Protein AF-A0A238WYF8-F1 (afdb_monomer)

Sequence (281 aa):
MTATVGAAGRTPPWRPYALVTLCGLLVVSGTVGLLATMETVAITGWVGGGVAGSFAALTVVIGWVMASTTPRAGERRITAATWITLCRGWALVVFTGVVALAPTATRIGWIALGLFLAAITLDAVDGAVARRTETETALGARLDTEVDALIVLVGTVATVALGLVPAVFLLVGLARYGFVGGVALRRRRGLPVYDLEASRYRKVTGALIMGTIALGLLPTVDPAVSRAVGWLVTGPILAHFVWDYFGVSGRRGRRGRTVRDGGWTVHDGERSGAGEPKGDR

Mean predicted aligned error: 10.52 Å

Nearest PDB structures (foldseek):
  7drk-assembly1_B  TM=7.670E-01  e=8.065E-04  Staphylococcus aureus subsp. aureus N315
  5mk2-assembly1_A  TM=3.341E-01  e=2.446E+00  Homo sapiens
  4p3f-assembly1_A  TM=3.153E-01  e=2.807E+00  Homo sapiens
  3jaj-assembly1_6  TM=3.995E-01  e=6.116E+00  Oryctolagus cuniculus

Radius of gyration: 23.45 Å; Cα contacts (8 Å, |Δi|>4): 266; chains: 1; bounding box: 80×44×77 Å

Solvent-accessible surface area (backbone atoms only — not comparable to full-atom values): 15770 Å² total; per-residue (Å²): 138,82,80,76,79,71,83,72,78,76,73,62,85,58,55,67,56,52,49,53,51,51,52,43,50,51,53,38,52,52,50,53,52,53,51,45,71,76,40,98,58,78,84,42,72,64,26,52,48,35,26,51,50,43,44,50,51,50,52,52,49,53,52,48,45,61,70,74,44,65,89,50,97,64,31,67,55,84,38,75,33,38,52,46,47,50,51,32,48,40,39,48,22,47,29,38,32,40,51,64,46,24,91,79,37,70,68,39,20,52,51,26,34,51,38,52,53,48,38,63,51,51,49,64,47,25,58,50,48,19,65,74,68,74,54,76,24,63,38,38,57,52,44,42,58,51,44,54,47,47,49,45,28,53,42,30,49,52,32,32,74,72,59,18,27,44,71,73,40,40,55,62,34,42,43,60,57,51,50,55,51,52,52,52,53,35,53,76,69,72,44,75,50,32,73,78,75,93,56,71,62,60,57,53,48,51,50,52,52,55,50,48,42,49,49,34,38,35,74,86,54,59,47,67,58,28,24,52,50,34,57,65,50,40,56,62,49,52,51,50,51,54,49,52,51,37,50,29,60,48,75,65,78,61,93,56,69,69,76,67,91,88,70,92,73,82,75,73,84,76,80,81,77,88,72,83,88,84,76,94,128

pLDDT: mean 80.02, std 17.81, range [26.58, 97.31]

Foldseek 3Di:
DDDDPDPPDDDPLCVVLVVLLVVLCCVLCVLVVVVVVVDVDDCDPQLVCQLVVLSVVLSVQLVCLSVPFDPDPQQNDCDPLNVLLSVLSSLLSNLSNLLSCCVVDVVSLVVSLVSLVSSVVSLVVSVVCCVVVVNDHNSSVSSNVVSLLSSLLSLQVSLVVVLLAPPLLNCLSCLVVVLVVLLVVCVVVVAWFFDDDDDPVVVVLSCLSSVLSSQSSNSPDDSVVSHVSNVVSSPVSSVVSVVVSCVGRCVVVDPGDTDDDDDDDPPDDDPPPPDDDDDDD

Structure (mmCIF, N/CA/C/O backbone):
data_AF-A0A238WYF8-F1
#
_entry.id   AF-A0A238WYF8-F1
#
loop_
_atom_site.group_PDB
_atom_site.id
_atom_site.type_symbol
_atom_site.label_atom_id
_atom_site.label_alt_id
_atom_site.label_comp_id
_atom_site.label_asym_id
_atom_site.label_entity_id
_atom_site.label_seq_id
_atom_site.pdbx_PDB_ins_code
_atom_site.Cartn_x
_atom_site.Cartn_y
_atom_site.Cartn_z
_atom_site.occupancy
_atom_site.B_iso_or_equiv
_atom_site.auth_seq_id
_atom_site.auth_comp_id
_atom_site.auth_asym_id
_atom_site.auth_atom_id
_atom_site.pdbx_PDB_model_num
ATOM 1 N N . MET A 1 1 ? -2.010 14.514 56.762 1.00 38.09 1 MET A N 1
ATOM 2 C CA . MET A 1 1 ? -1.030 14.252 55.684 1.00 38.09 1 MET A CA 1
ATOM 3 C C . MET A 1 1 ? -1.715 13.455 54.585 1.00 38.09 1 MET A C 1
ATOM 5 O O . MET A 1 1 ? -1.743 12.235 54.631 1.00 38.09 1 MET A O 1
ATOM 9 N N . THR A 1 2 ? -2.343 14.144 53.638 1.00 38.41 2 THR A N 1
ATOM 10 C CA . THR A 1 2 ? -2.915 13.550 52.424 1.00 38.41 2 THR A CA 1
ATOM 11 C C . THR A 1 2 ? -1.843 13.578 51.346 1.00 38.41 2 THR A C 1
ATOM 13 O O . THR A 1 2 ? -1.473 14.651 50.872 1.00 38.41 2 THR A O 1
ATOM 16 N N . ALA A 1 3 ? -1.301 12.408 51.013 1.00 41.41 3 ALA A N 1
ATOM 17 C CA . ALA A 1 3 ? -0.355 12.253 49.921 1.00 41.41 3 ALA A CA 1
ATOM 18 C C . ALA A 1 3 ? -1.034 12.651 48.604 1.00 41.41 3 ALA A C 1
ATOM 20 O O . ALA A 1 3 ? -2.002 12.033 48.162 1.00 41.41 3 ALA A O 1
ATOM 21 N N . THR A 1 4 ? -0.524 13.712 47.991 1.00 43.22 4 THR A N 1
ATOM 22 C CA . THR A 1 4 ? -0.791 14.080 46.609 1.00 43.22 4 THR A CA 1
ATOM 23 C C . THR A 1 4 ? -0.267 12.956 45.720 1.00 43.22 4 THR A C 1
ATOM 25 O O . THR A 1 4 ? 0.937 12.807 45.522 1.00 43.22 4 THR A O 1
ATOM 28 N N . VAL A 1 5 ? -1.171 12.121 45.201 1.00 51.03 5 VAL A N 1
ATOM 29 C CA . VAL A 1 5 ? -0.845 11.181 44.124 1.00 51.03 5 VAL A CA 1
ATOM 30 C C . VAL A 1 5 ? -0.331 12.022 42.961 1.00 51.03 5 VAL A C 1
ATOM 32 O O . VAL A 1 5 ? -1.075 12.796 42.357 1.00 51.03 5 VAL A O 1
ATOM 35 N N . GLY A 1 6 ? 0.979 11.932 42.738 1.00 39.06 6 GLY A N 1
ATOM 36 C CA . GLY A 1 6 ? 1.704 12.734 41.774 1.00 39.06 6 GLY A CA 1
ATOM 37 C C . GLY A 1 6 ? 1.044 12.674 40.405 1.00 39.06 6 GLY A C 1
ATOM 38 O O . GLY A 1 6 ? 0.672 11.607 39.913 1.00 39.06 6 GLY A O 1
ATOM 39 N N . ALA A 1 7 ? 0.931 13.842 39.781 1.00 43.34 7 ALA A N 1
ATOM 40 C CA . ALA A 1 7 ? 0.693 13.984 38.359 1.00 43.34 7 ALA A CA 1
ATOM 41 C C . ALA A 1 7 ? 1.862 13.331 37.599 1.00 43.34 7 ALA A C 1
ATOM 43 O O . ALA A 1 7 ? 2.791 14.002 37.157 1.00 43.34 7 ALA A O 1
ATOM 44 N N . ALA A 1 8 ? 1.849 12.000 37.493 1.00 45.22 8 ALA A N 1
ATOM 45 C CA . ALA A 1 8 ? 2.764 11.249 36.655 1.00 45.22 8 ALA A CA 1
ATOM 46 C C . ALA A 1 8 ? 2.629 11.802 35.233 1.00 45.22 8 ALA A C 1
ATOM 48 O O . ALA A 1 8 ? 1.538 11.801 34.652 1.00 45.22 8 ALA A O 1
ATOM 49 N N . GLY A 1 9 ? 3.727 12.371 34.732 1.00 44.44 9 GLY A N 1
ATOM 50 C CA . GLY A 1 9 ? 3.767 13.187 33.528 1.00 44.44 9 GLY A CA 1
ATOM 51 C C . GLY A 1 9 ? 3.112 12.492 32.342 1.00 44.44 9 GLY A C 1
ATOM 52 O O . GLY A 1 9 ? 3.692 11.594 31.733 1.00 44.44 9 GLY A O 1
ATOM 53 N N . ARG A 1 10 ? 1.903 12.935 31.979 1.00 60.34 10 ARG A N 1
ATOM 54 C CA . ARG A 1 10 ? 1.294 12.555 30.705 1.00 60.34 10 ARG A CA 1
ATOM 55 C C . ARG A 1 10 ? 2.189 13.115 29.611 1.00 60.34 10 ARG A C 1
ATOM 57 O O . ARG A 1 10 ? 2.294 14.330 29.452 1.00 60.34 10 ARG A O 1
ATOM 64 N N . THR A 1 11 ? 2.859 12.237 28.874 1.00 62.34 11 THR A N 1
ATOM 65 C CA . THR A 1 11 ? 3.630 12.653 27.706 1.00 62.34 11 THR A CA 1
ATOM 66 C C . THR A 1 11 ? 2.704 13.405 26.746 1.00 62.34 11 THR A C 1
ATOM 68 O O . THR A 1 11 ? 1.601 12.915 26.482 1.00 62.34 11 THR A O 1
ATOM 71 N N . PRO A 1 12 ? 3.120 14.564 26.210 1.00 67.62 12 PRO A N 1
ATOM 72 C CA . PRO A 1 12 ? 2.330 15.292 25.231 1.00 67.62 12 PRO A CA 1
ATOM 73 C C . PRO A 1 12 ? 1.923 14.381 24.062 1.00 67.62 12 PRO A C 1
ATOM 75 O O . PRO A 1 12 ? 2.756 13.602 23.589 1.00 67.62 12 PRO A O 1
ATOM 78 N N . PRO A 1 13 ? 0.680 14.481 23.559 1.00 69.62 13 PRO A N 1
ATOM 79 C CA . PRO A 1 13 ? 0.145 13.560 22.552 1.00 69.62 13 PRO A CA 1
ATOM 80 C C . PRO A 1 13 ? 0.918 13.578 21.222 1.00 69.62 13 PRO A C 1
ATOM 82 O O . PRO A 1 13 ? 0.849 12.614 20.467 1.00 69.62 13 PRO A O 1
ATOM 85 N N . TRP A 1 14 ? 1.684 14.639 20.950 1.00 73.00 14 TRP A N 1
ATOM 86 C CA . TRP A 1 14 ? 2.503 14.793 19.746 1.00 73.00 14 TRP A CA 1
ATOM 87 C C . TRP A 1 14 ? 3.875 14.101 19.824 1.00 73.00 14 TRP A C 1
ATOM 89 O O . TRP A 1 14 ? 4.461 13.819 18.783 1.00 73.00 14 TRP A O 1
ATOM 99 N N . ARG A 1 15 ? 4.398 13.793 21.022 1.00 79.69 15 ARG A N 1
ATOM 100 C CA . ARG A 1 15 ? 5.726 13.165 21.186 1.00 79.69 15 ARG A CA 1
ATOM 101 C C . ARG A 1 15 ? 5.882 11.821 20.463 1.00 79.69 15 ARG A C 1
ATOM 103 O O . ARG A 1 15 ? 6.865 11.679 19.741 1.00 79.69 15 ARG A O 1
ATOM 110 N N . PRO A 1 16 ? 4.962 10.845 20.608 1.00 79.06 16 PRO A N 1
ATOM 111 C CA . PRO A 1 16 ? 5.090 9.573 19.894 1.00 79.06 16 PRO A CA 1
ATOM 112 C C . PRO A 1 16 ? 5.018 9.750 18.372 1.00 79.06 16 PRO A C 1
ATOM 114 O O . PRO A 1 16 ? 5.751 9.091 17.647 1.00 79.06 16 PRO A O 1
ATOM 117 N N . TYR A 1 17 ? 4.196 10.685 17.890 1.00 83.00 17 TYR A N 1
ATOM 118 C CA . TYR A 1 17 ? 4.092 10.997 16.465 1.00 83.00 17 TYR A CA 1
ATOM 119 C C . TYR A 1 17 ? 5.389 11.601 15.908 1.00 83.00 17 TYR A C 1
ATOM 121 O O . TYR A 1 17 ? 5.888 11.162 14.872 1.00 83.00 17 TYR A O 1
ATOM 129 N N . ALA A 1 18 ? 5.971 12.567 16.625 1.00 85.06 18 ALA A N 1
ATOM 130 C CA . ALA A 1 18 ? 7.249 13.169 16.260 1.00 85.06 18 ALA A CA 1
ATOM 131 C C . ALA A 1 18 ? 8.375 12.126 16.240 1.00 85.06 18 ALA A C 1
ATOM 133 O O . ALA A 1 18 ? 9.155 12.097 15.294 1.00 85.06 18 ALA A O 1
ATOM 134 N N . LEU A 1 19 ? 8.419 11.230 17.234 1.00 86.88 19 LEU A N 1
ATOM 135 C CA . LEU A 1 19 ? 9.402 10.147 17.292 1.00 86.88 19 LEU A CA 1
ATOM 136 C C . LEU A 1 19 ? 9.290 9.216 16.080 1.00 86.88 19 LEU A C 1
ATOM 138 O O . LEU A 1 19 ? 10.284 8.977 15.405 1.00 86.88 19 LEU A O 1
ATOM 142 N N . VAL A 1 20 ? 8.084 8.732 15.773 1.00 86.38 20 VAL A N 1
ATOM 143 C CA . VAL A 1 20 ? 7.838 7.852 14.620 1.00 86.38 20 VAL A CA 1
ATOM 144 C C . VAL A 1 20 ? 8.220 8.542 13.310 1.00 86.38 20 VAL A C 1
ATOM 146 O O . VAL A 1 20 ? 8.875 7.938 12.464 1.00 86.38 20 VAL A O 1
ATOM 149 N N . THR A 1 21 ? 7.870 9.818 13.156 1.00 85.69 21 THR A N 1
ATOM 150 C CA . THR A 1 21 ? 8.205 10.589 11.951 1.00 85.69 21 THR A CA 1
ATOM 151 C C . THR A 1 21 ? 9.719 10.767 11.806 1.00 85.69 21 THR A C 1
ATOM 153 O O . THR A 1 21 ? 10.257 10.565 10.721 1.00 85.69 21 THR A O 1
ATOM 156 N N . LEU A 1 22 ? 10.427 11.081 12.896 1.00 89.62 22 LEU A N 1
ATOM 157 C CA . LEU A 1 22 ? 11.887 11.224 12.904 1.00 89.62 22 LEU A CA 1
ATOM 158 C C . LEU A 1 22 ? 12.598 9.899 12.617 1.00 89.62 22 LEU A C 1
ATOM 160 O O . LEU A 1 22 ? 13.495 9.864 11.779 1.00 89.62 22 LEU A O 1
ATOM 164 N N . CYS A 1 23 ? 12.183 8.804 13.260 1.00 88.75 23 CYS A N 1
ATOM 165 C CA . CYS A 1 23 ? 12.718 7.473 12.978 1.00 88.75 23 CYS A CA 1
ATOM 166 C C . CYS A 1 23 ? 12.510 7.099 11.507 1.00 88.75 23 CYS A C 1
ATOM 168 O O . CYS A 1 23 ? 13.450 6.651 10.856 1.00 88.75 23 CYS A O 1
ATOM 170 N N . GLY A 1 24 ? 11.316 7.352 10.965 1.00 85.06 24 GLY A N 1
ATOM 171 C CA . GLY A 1 24 ? 11.022 7.116 9.556 1.00 85.06 24 GLY A CA 1
ATOM 172 C C . GLY A 1 24 ? 11.901 7.936 8.627 1.00 85.06 24 GLY A C 1
ATOM 173 O O . GLY A 1 24 ? 12.459 7.390 7.681 1.00 85.06 24 GLY A O 1
ATOM 174 N N . LEU A 1 25 ? 12.080 9.226 8.921 1.00 89.62 25 LEU A N 1
ATOM 175 C CA . LEU A 1 25 ? 12.951 10.097 8.140 1.00 89.62 25 LEU A CA 1
ATOM 176 C C . LEU A 1 25 ? 14.390 9.568 8.132 1.00 89.62 25 LEU A C 1
ATOM 178 O O . LEU A 1 25 ? 14.991 9.487 7.064 1.00 89.62 25 LEU A O 1
ATOM 182 N N . LEU A 1 26 ? 14.928 9.163 9.286 1.00 89.69 26 LEU A N 1
ATOM 183 C CA . LEU A 1 26 ? 16.284 8.610 9.400 1.00 89.69 26 LEU A CA 1
ATOM 184 C C . LEU A 1 26 ? 16.439 7.291 8.632 1.00 89.69 26 LEU A C 1
ATOM 186 O O . LEU A 1 26 ? 17.397 7.133 7.881 1.00 89.69 26 LEU A O 1
ATOM 190 N N . VAL A 1 27 ? 15.484 6.367 8.767 1.00 86.69 27 VAL A N 1
ATOM 191 C CA . VAL A 1 27 ? 15.507 5.076 8.062 1.00 86.69 27 VAL A CA 1
ATOM 192 C C . VAL A 1 27 ? 15.419 5.278 6.551 1.00 86.69 27 VAL A C 1
ATOM 194 O O . VAL A 1 27 ? 16.224 4.715 5.809 1.00 86.69 27 VAL A O 1
ATOM 197 N N . VAL A 1 28 ? 14.482 6.105 6.082 1.00 86.38 28 VAL A N 1
ATOM 198 C CA . VAL A 1 28 ? 14.289 6.370 4.651 1.00 86.38 28 VAL A CA 1
ATOM 199 C C . VAL A 1 28 ? 15.502 7.087 4.069 1.00 86.38 28 VAL A C 1
ATOM 201 O O . VAL A 1 28 ? 16.054 6.624 3.076 1.00 86.38 28 VAL A O 1
ATOM 204 N N . SER A 1 29 ? 15.957 8.179 4.689 1.00 83.69 29 SER A N 1
ATOM 205 C CA . SER A 1 29 ? 17.108 8.947 4.196 1.00 83.69 29 SER A CA 1
ATOM 206 C C . SER A 1 29 ? 18.406 8.144 4.225 1.00 83.69 29 SER A C 1
ATOM 208 O O . SER A 1 29 ? 19.150 8.176 3.249 1.00 83.69 29 SER A O 1
ATOM 210 N N . GLY A 1 30 ? 18.651 7.370 5.285 1.00 83.69 30 GLY A N 1
ATOM 211 C CA . GLY A 1 30 ? 19.810 6.486 5.381 1.00 83.69 30 GLY A CA 1
ATOM 212 C C . GLY A 1 30 ? 19.791 5.389 4.318 1.00 83.69 30 GLY A C 1
ATOM 213 O O . GLY A 1 30 ? 20.804 5.151 3.666 1.00 83.69 30 GLY A O 1
ATOM 214 N N . THR A 1 31 ? 18.630 4.770 4.082 1.00 82.00 31 THR A N 1
ATOM 215 C CA . THR A 1 31 ? 18.490 3.714 3.066 1.00 82.00 31 THR A CA 1
ATOM 216 C C . THR A 1 31 ? 18.620 4.274 1.651 1.00 82.00 31 THR A C 1
ATOM 218 O O . THR A 1 31 ? 19.349 3.711 0.840 1.00 82.00 31 THR A O 1
ATOM 221 N N . VAL A 1 32 ? 17.967 5.401 1.348 1.00 79.62 32 VAL A N 1
ATOM 222 C CA . VAL A 1 32 ? 18.079 6.075 0.042 1.00 79.62 32 VAL A CA 1
ATOM 223 C C . VAL A 1 32 ? 19.509 6.560 -0.193 1.00 79.62 32 VAL A C 1
ATOM 225 O O . VAL A 1 32 ? 20.037 6.368 -1.284 1.00 79.62 32 VAL A O 1
ATOM 228 N N . GLY A 1 33 ? 20.160 7.125 0.827 1.00 80.50 33 GLY A N 1
ATOM 229 C CA . GLY A 1 33 ? 21.560 7.537 0.762 1.00 80.50 33 GLY A CA 1
ATOM 230 C C . GLY A 1 33 ? 22.498 6.364 0.485 1.00 80.50 33 GLY A C 1
ATOM 231 O O . GLY A 1 33 ? 23.342 6.466 -0.396 1.00 80.50 33 GLY A O 1
ATOM 232 N N . LEU A 1 34 ? 22.315 5.230 1.170 1.00 81.19 34 LEU A N 1
ATOM 233 C CA . LEU A 1 34 ? 23.094 4.013 0.927 1.00 81.19 34 LEU A CA 1
ATOM 234 C C . LEU A 1 34 ? 22.870 3.454 -0.485 1.00 81.19 34 LEU A C 1
ATOM 236 O O . LEU A 1 34 ? 23.820 3.064 -1.150 1.00 81.19 34 LEU A O 1
ATOM 240 N N . LEU A 1 35 ? 21.631 3.424 -0.973 1.00 75.19 35 LEU A N 1
ATOM 241 C CA . LEU A 1 35 ? 21.352 2.972 -2.339 1.00 75.19 35 LEU A CA 1
ATOM 242 C C . LEU A 1 35 ? 21.995 3.899 -3.381 1.00 75.19 35 LEU A C 1
ATOM 244 O O . LEU A 1 35 ? 22.564 3.416 -4.357 1.00 75.19 35 LEU A O 1
ATOM 248 N N . ALA A 1 36 ? 21.986 5.211 -3.133 1.00 73.19 36 ALA A N 1
ATOM 249 C CA . ALA A 1 36 ? 22.625 6.203 -3.994 1.00 73.19 36 ALA A CA 1
ATOM 250 C C . ALA A 1 36 ? 24.164 6.123 -4.013 1.00 73.19 36 ALA A C 1
ATOM 252 O O . ALA A 1 36 ? 24.774 6.673 -4.925 1.00 73.19 36 ALA A O 1
ATOM 253 N N . THR A 1 37 ? 24.811 5.464 -3.039 1.00 77.69 37 THR A N 1
ATOM 254 C CA . THR A 1 37 ? 26.262 5.200 -3.097 1.00 77.69 37 THR A CA 1
ATOM 255 C C . THR A 1 37 ? 26.609 3.898 -3.815 1.00 77.69 37 THR A C 1
ATOM 257 O O . THR A 1 37 ? 27.723 3.767 -4.317 1.00 77.69 37 THR A O 1
ATOM 260 N N . MET A 1 38 ? 25.684 2.934 -3.864 1.00 69.50 38 MET A N 1
ATOM 261 C CA . MET A 1 38 ? 25.903 1.613 -4.474 1.00 69.50 38 MET A CA 1
ATOM 262 C C . MET A 1 38 ? 25.690 1.606 -5.990 1.00 69.50 38 MET A C 1
ATOM 264 O O . MET A 1 38 ? 26.307 0.819 -6.705 1.00 69.50 38 MET A O 1
ATOM 268 N N . GLU A 1 39 ? 24.821 2.476 -6.486 1.00 61.78 39 GLU A N 1
ATOM 269 C CA . GLU A 1 39 ? 24.587 2.696 -7.908 1.00 61.78 39 GLU A CA 1
ATOM 270 C C . GLU A 1 39 ? 24.874 4.169 -8.216 1.00 61.78 39 GLU A C 1
ATOM 272 O O . GLU A 1 39 ? 24.612 5.041 -7.392 1.00 61.78 39 GLU A O 1
ATOM 277 N N . THR A 1 40 ? 25.390 4.487 -9.406 1.00 62.69 40 THR A N 1
ATOM 278 C CA . THR A 1 40 ? 25.530 5.875 -9.882 1.00 62.69 40 THR A CA 1
ATOM 279 C C . THR A 1 40 ? 24.153 6.453 -10.229 1.00 62.69 40 THR A C 1
ATOM 281 O O . THR A 1 40 ? 23.845 6.741 -11.386 1.00 62.69 40 THR A O 1
ATOM 284 N N . VAL A 1 41 ? 23.275 6.542 -9.233 1.00 62.78 41 VAL A N 1
ATOM 285 C CA . VAL A 1 41 ? 21.885 6.958 -9.371 1.00 62.78 41 VAL A CA 1
ATOM 286 C C . VAL A 1 41 ? 21.816 8.470 -9.286 1.00 62.78 41 VAL A C 1
ATOM 288 O O . VAL A 1 41 ? 22.035 9.062 -8.231 1.00 62.78 41 VAL A O 1
ATOM 291 N N . ALA A 1 42 ? 21.432 9.111 -10.385 1.00 68.38 42 ALA A N 1
ATOM 292 C CA . ALA A 1 42 ? 20.987 10.492 -10.320 1.00 68.38 42 ALA A CA 1
ATOM 293 C C . ALA A 1 42 ? 19.626 10.540 -9.609 1.00 68.38 42 ALA A C 1
ATOM 295 O O . ALA A 1 42 ? 18.646 9.967 -10.094 1.00 68.38 42 ALA A O 1
ATOM 296 N N . ILE A 1 43 ? 19.545 11.233 -8.469 1.00 70.44 43 ILE A N 1
ATOM 297 C CA . ILE A 1 43 ? 18.262 11.535 -7.821 1.00 70.44 43 ILE A CA 1
ATOM 298 C C . ILE A 1 43 ? 17.518 12.516 -8.729 1.00 70.44 43 ILE A C 1
ATOM 300 O O . ILE A 1 43 ? 17.726 13.727 -8.685 1.00 70.44 43 ILE A O 1
ATOM 304 N N . THR A 1 44 ? 16.674 11.979 -9.604 1.00 79.94 44 THR A N 1
ATOM 305 C CA . THR A 1 44 ? 15.814 12.785 -10.469 1.00 79.94 44 THR A CA 1
ATOM 306 C C . THR A 1 44 ? 14.640 13.355 -9.671 1.00 79.94 44 THR A C 1
ATOM 308 O O . THR A 1 44 ? 14.284 12.851 -8.600 1.00 79.94 44 THR A O 1
ATOM 311 N N . GLY A 1 45 ? 13.982 14.385 -10.214 1.00 81.44 45 GLY A N 1
ATOM 312 C CA . GLY A 1 45 ? 12.778 14.961 -9.603 1.00 81.44 45 GLY A CA 1
ATOM 313 C C . GLY A 1 45 ? 11.656 13.937 -9.377 1.00 81.44 45 GLY A C 1
ATOM 314 O O . GLY A 1 45 ? 10.918 14.050 -8.404 1.00 81.44 45 GLY A O 1
ATOM 315 N N . TRP A 1 46 ? 11.574 12.894 -10.210 1.00 79.75 46 TRP A N 1
ATOM 316 C CA . TRP A 1 46 ? 10.615 11.797 -10.051 1.00 79.75 46 TRP A CA 1
ATOM 317 C C . TRP A 1 46 ? 10.907 10.924 -8.830 1.00 79.75 46 TRP A C 1
ATOM 319 O O . TRP A 1 46 ? 9.994 10.616 -8.069 1.00 79.75 46 TRP A O 1
ATOM 329 N N . VAL A 1 47 ? 12.176 10.573 -8.608 1.00 83.44 47 VAL A N 1
ATOM 330 C CA . VAL A 1 47 ? 12.607 9.779 -7.446 1.00 83.44 47 VAL A CA 1
ATOM 331 C C . VAL A 1 47 ? 12.383 10.570 -6.162 1.00 83.44 47 VAL A C 1
ATOM 333 O O . VAL A 1 47 ? 11.735 10.082 -5.237 1.00 83.44 47 VAL A O 1
ATOM 336 N N . GLY A 1 48 ? 12.857 11.820 -6.128 1.00 84.62 48 GLY A N 1
ATOM 337 C CA . GLY A 1 48 ? 12.670 12.705 -4.980 1.00 84.62 48 GLY A CA 1
ATOM 338 C C . GLY A 1 48 ? 11.191 12.969 -4.688 1.00 84.62 48 GLY A C 1
ATOM 339 O O . GLY A 1 48 ? 10.762 12.863 -3.542 1.00 84.62 48 GLY A O 1
ATOM 340 N N . GLY A 1 49 ? 10.394 13.241 -5.726 1.00 86.44 49 GLY A N 1
ATOM 341 C CA . GLY A 1 49 ? 8.953 13.461 -5.614 1.00 86.44 49 GLY A CA 1
ATOM 342 C C . GLY A 1 49 ? 8.188 12.224 -5.141 1.00 86.44 49 GLY A C 1
ATOM 343 O O . GLY A 1 49 ? 7.307 12.348 -4.292 1.00 86.44 49 GLY A O 1
ATOM 344 N N . GLY A 1 50 ? 8.547 11.031 -5.625 1.00 88.25 50 GLY A N 1
ATOM 345 C CA . GLY A 1 50 ? 7.946 9.763 -5.203 1.00 88.25 50 GLY A CA 1
ATOM 346 C C . GLY A 1 50 ? 8.201 9.455 -3.727 1.00 88.25 50 GLY A C 1
ATOM 347 O O . GLY A 1 50 ? 7.254 9.191 -2.983 1.00 88.25 50 GLY A O 1
ATOM 348 N N . VAL A 1 51 ? 9.458 9.572 -3.285 1.00 89.88 51 VAL A N 1
ATOM 349 C CA . VAL A 1 51 ? 9.854 9.372 -1.880 1.00 89.88 51 VAL A CA 1
ATOM 350 C C . VAL A 1 51 ? 9.203 10.417 -0.976 1.00 89.88 51 VAL A C 1
ATOM 352 O O . VAL A 1 51 ? 8.593 10.066 0.031 1.00 89.88 51 VAL A O 1
ATOM 355 N N . ALA A 1 52 ? 9.277 11.701 -1.335 1.00 89.75 52 ALA A N 1
ATOM 356 C CA . ALA A 1 52 ? 8.684 12.770 -0.535 1.00 89.75 52 ALA A CA 1
ATOM 357 C C . ALA A 1 52 ? 7.155 12.645 -0.455 1.00 89.75 52 ALA A C 1
ATOM 359 O O . ALA A 1 52 ? 6.578 12.785 0.624 1.00 89.75 52 ALA A O 1
ATOM 360 N N . GLY A 1 53 ? 6.497 12.340 -1.577 1.00 91.31 53 GLY A N 1
ATOM 361 C CA . GLY A 1 53 ? 5.047 12.185 -1.657 1.00 91.31 53 GLY A CA 1
ATOM 362 C C . GLY A 1 53 ? 4.535 10.995 -0.848 1.00 91.31 53 GLY A C 1
ATOM 363 O O . GLY A 1 53 ? 3.584 11.141 -0.079 1.00 91.31 53 GLY A O 1
ATOM 364 N N . SER A 1 54 ? 5.181 9.831 -0.960 1.00 92.25 54 SER A N 1
ATOM 365 C CA . SER A 1 54 ? 4.807 8.642 -0.185 1.00 92.25 54 SER A CA 1
ATOM 366 C C . SER A 1 54 ? 5.102 8.811 1.307 1.00 92.25 54 SER A C 1
ATOM 368 O O . SER A 1 54 ? 4.273 8.431 2.136 1.00 92.25 54 SER A O 1
ATOM 370 N N . PHE A 1 55 ? 6.218 9.455 1.667 1.00 93.06 55 PHE A N 1
ATOM 371 C CA . PHE A 1 55 ? 6.543 9.779 3.056 1.00 93.06 55 PHE A CA 1
ATOM 372 C C . PHE A 1 55 ? 5.523 10.741 3.669 1.00 93.06 55 PHE A C 1
ATOM 374 O O . PHE A 1 55 ? 5.052 10.518 4.788 1.00 93.06 55 PHE A O 1
ATOM 381 N N . ALA A 1 56 ? 5.131 11.783 2.931 1.00 93.19 56 ALA A N 1
ATOM 382 C CA . ALA A 1 56 ? 4.096 12.716 3.356 1.00 93.19 56 ALA A CA 1
ATOM 383 C C . ALA A 1 56 ? 2.743 12.011 3.529 1.00 93.19 56 ALA A C 1
ATOM 385 O O . ALA A 1 56 ? 2.094 12.188 4.560 1.00 93.19 56 ALA A O 1
ATOM 386 N N . ALA A 1 57 ? 2.341 11.165 2.574 1.00 93.44 57 ALA A N 1
ATOM 387 C CA . ALA A 1 57 ? 1.102 10.395 2.655 1.00 93.44 57 ALA A CA 1
ATOM 388 C C . ALA A 1 57 ? 1.083 9.468 3.881 1.00 93.44 57 ALA A C 1
ATOM 390 O O . ALA A 1 57 ? 0.121 9.487 4.649 1.00 93.44 57 ALA A O 1
ATOM 391 N N . LEU A 1 58 ? 2.164 8.718 4.118 1.00 93.25 58 LEU A N 1
ATOM 392 C CA . LEU A 1 58 ? 2.303 7.853 5.290 1.00 93.25 58 LEU A CA 1
ATOM 393 C C . LEU A 1 58 ? 2.236 8.654 6.597 1.00 93.25 58 LEU A C 1
ATOM 395 O O . LEU A 1 58 ? 1.532 8.270 7.527 1.00 93.25 58 LEU A O 1
ATOM 399 N N . THR A 1 59 ? 2.929 9.790 6.658 1.00 91.69 59 THR A N 1
ATOM 400 C CA . THR A 1 59 ? 2.950 10.676 7.829 1.00 91.69 59 THR A CA 1
ATOM 401 C C . THR A 1 59 ? 1.551 11.214 8.143 1.00 91.69 59 THR A C 1
ATOM 403 O O . THR A 1 59 ? 1.101 11.147 9.288 1.00 91.69 59 THR A O 1
ATOM 406 N N . VAL A 1 60 ? 0.809 11.654 7.121 1.00 92.81 60 VAL A N 1
ATOM 407 C CA . VAL A 1 60 ? -0.591 12.088 7.254 1.00 92.81 60 VAL A CA 1
ATOM 408 C C . VAL A 1 60 ? -1.480 10.949 7.752 1.00 92.81 60 VAL A C 1
ATOM 410 O O . VAL A 1 60 ? -2.278 11.162 8.665 1.00 92.81 60 VAL A O 1
ATOM 413 N N . VAL A 1 61 ? -1.329 9.741 7.203 1.00 92.12 61 VAL A N 1
ATOM 414 C CA . VAL A 1 61 ? -2.085 8.550 7.624 1.00 92.12 61 VAL A CA 1
ATOM 415 C C . VAL A 1 61 ? -1.814 8.221 9.092 1.00 92.12 61 VAL A C 1
ATOM 417 O O . VAL A 1 61 ? -2.761 8.092 9.867 1.00 92.12 61 VAL A O 1
ATOM 420 N N . ILE A 1 62 ? -0.546 8.157 9.507 1.00 89.88 62 ILE A N 1
ATOM 421 C CA . ILE A 1 62 ? -0.160 7.896 10.903 1.00 89.88 62 ILE A CA 1
ATOM 422 C C . ILE A 1 62 ? -0.766 8.960 11.825 1.00 89.88 62 ILE A C 1
ATOM 424 O O . ILE A 1 62 ? -1.396 8.624 12.830 1.00 89.88 62 ILE A O 1
ATOM 428 N N . GLY A 1 63 ? -0.625 10.240 11.474 1.00 88.00 63 GLY A N 1
ATOM 429 C CA . GLY A 1 63 ? -1.147 11.352 12.269 1.00 88.00 63 GLY A CA 1
ATOM 430 C C . GLY A 1 63 ? -2.665 11.294 12.408 1.00 88.00 63 GLY A C 1
ATOM 431 O O . GLY A 1 63 ? -3.200 11.439 13.511 1.00 88.00 63 GLY A O 1
ATOM 432 N N . TRP A 1 64 ? -3.365 10.996 11.313 1.00 89.56 64 TRP A N 1
ATOM 433 C CA . TRP A 1 64 ? -4.813 10.823 11.299 1.00 89.56 64 TRP A CA 1
ATOM 434 C C . TRP A 1 64 ? -5.269 9.627 12.146 1.00 89.56 64 TRP A C 1
ATOM 436 O O . TRP A 1 64 ? -6.202 9.764 12.943 1.00 89.56 64 TRP A O 1
ATOM 446 N N . VAL A 1 65 ? -4.606 8.472 12.046 1.00 88.38 65 VAL A N 1
ATOM 447 C CA . VAL A 1 65 ? -4.922 7.279 12.852 1.00 88.38 65 VAL A CA 1
ATOM 448 C C . VAL A 1 65 ? -4.695 7.552 14.342 1.00 88.38 65 VAL A C 1
ATOM 450 O O . VAL A 1 65 ? -5.554 7.236 15.170 1.00 88.38 65 VAL A O 1
ATOM 453 N N . MET A 1 66 ? -3.589 8.205 14.701 1.00 84.31 66 MET A N 1
ATOM 454 C CA . MET A 1 66 ? -3.297 8.571 16.089 1.00 84.31 66 MET A CA 1
ATOM 455 C C . MET A 1 66 ? -4.304 9.584 16.651 1.00 84.31 66 MET A C 1
ATOM 457 O O . MET A 1 66 ? -4.725 9.456 17.804 1.00 84.31 66 MET A O 1
ATOM 461 N N . ALA A 1 67 ? -4.725 10.567 15.850 1.00 84.19 67 ALA A N 1
ATOM 462 C CA . ALA A 1 67 ? -5.713 11.567 16.250 1.00 84.19 67 ALA A CA 1
ATOM 463 C C . ALA A 1 67 ? -7.129 10.979 16.383 1.00 84.19 67 ALA A C 1
ATOM 465 O O . ALA A 1 67 ? -7.858 11.336 17.308 1.00 84.19 67 ALA A O 1
ATOM 466 N N . SER A 1 68 ? -7.506 10.058 15.493 1.00 81.62 68 SER A N 1
ATOM 467 C CA . SER A 1 68 ? -8.851 9.467 15.417 1.00 81.62 68 SER A CA 1
ATOM 468 C C . SER A 1 68 ? -9.072 8.255 16.331 1.00 81.62 68 SER A C 1
ATOM 470 O O . SER A 1 68 ? -10.209 7.794 16.477 1.00 81.62 68 SER A O 1
ATOM 472 N N . THR A 1 69 ? -8.015 7.724 16.953 1.00 81.75 69 THR A N 1
ATOM 473 C CA . THR A 1 69 ? -8.109 6.614 17.914 1.00 81.75 69 THR A CA 1
ATOM 474 C C . THR A 1 69 ? -8.274 7.164 19.327 1.00 81.75 69 THR A C 1
ATOM 476 O O . THR A 1 69 ? -7.452 7.957 19.788 1.00 81.75 69 THR A O 1
ATOM 479 N N . THR A 1 70 ? -9.346 6.788 20.023 1.00 70.69 70 THR A N 1
ATOM 480 C CA . THR A 1 70 ? -9.698 7.326 21.345 1.00 70.69 70 THR A CA 1
ATOM 481 C C . THR A 1 70 ? -8.674 6.899 22.414 1.00 70.69 70 THR A C 1
ATOM 483 O O . THR A 1 70 ? -8.186 5.773 22.388 1.00 70.69 70 THR A O 1
ATOM 486 N N . PRO A 1 71 ? -8.292 7.775 23.361 1.00 62.34 71 PRO A N 1
ATOM 487 C CA . PRO A 1 71 ? -7.401 7.413 24.458 1.00 62.34 71 PRO A CA 1
ATOM 488 C C . PRO A 1 71 ? -8.179 6.732 25.595 1.00 62.34 71 PRO A C 1
ATOM 490 O O . PRO A 1 71 ? -8.361 7.321 26.658 1.00 62.34 71 PRO A O 1
ATOM 493 N N . ARG A 1 72 ? -8.654 5.497 25.406 1.00 62.25 72 ARG A N 1
ATOM 494 C CA . ARG A 1 72 ? -8.995 4.633 26.552 1.00 62.25 72 ARG A CA 1
ATOM 495 C C . ARG A 1 72 ? -7.771 3.814 26.960 1.00 62.25 72 ARG A C 1
ATOM 497 O O . ARG A 1 72 ? -6.849 3.619 26.163 1.00 62.25 72 ARG A O 1
ATOM 504 N N . ALA A 1 73 ? -7.719 3.393 28.223 1.00 54.09 73 ALA A N 1
ATOM 505 C CA . ALA A 1 73 ? -6.574 2.676 28.780 1.00 54.09 73 ALA A CA 1
ATOM 506 C C . ALA A 1 73 ? -6.267 1.414 27.948 1.00 54.09 73 ALA A C 1
ATOM 508 O O . ALA A 1 73 ? -7.045 0.473 27.944 1.00 54.09 73 ALA A O 1
ATOM 509 N N . GLY A 1 74 ? -5.145 1.423 27.214 1.00 61.06 74 GLY A N 1
ATOM 510 C CA . GLY A 1 74 ? -4.715 0.316 26.343 1.00 61.06 74 GLY A CA 1
ATOM 511 C C . GLY A 1 74 ? -4.876 0.568 24.838 1.00 61.06 74 GLY A C 1
ATOM 512 O O . GLY A 1 74 ? -4.040 0.112 24.065 1.00 61.06 74 GLY A O 1
ATOM 513 N N . GLU A 1 75 ? -5.844 1.384 24.410 1.00 67.25 75 GLU A N 1
ATOM 514 C CA . GLU A 1 75 ? -6.195 1.549 22.985 1.00 67.25 75 GLU A CA 1
ATOM 515 C C . GLU A 1 75 ? -5.134 2.297 22.153 1.00 67.25 75 GLU A C 1
ATOM 517 O O . GLU A 1 75 ? -5.083 2.120 20.938 1.00 67.25 75 GLU A O 1
ATOM 522 N N . ARG A 1 76 ? -4.263 3.095 22.793 1.00 68.88 76 ARG A N 1
ATOM 523 C CA . ARG A 1 76 ? -3.186 3.884 22.150 1.00 68.88 76 ARG A CA 1
ATOM 524 C C . ARG A 1 76 ? -1.763 3.371 22.400 1.00 68.88 76 ARG A C 1
ATOM 526 O O . ARG A 1 76 ? -0.802 4.085 22.117 1.00 68.88 76 ARG A O 1
ATOM 533 N N . ARG A 1 77 ? -1.589 2.185 22.985 1.00 76.75 77 ARG A N 1
ATOM 534 C CA . ARG A 1 77 ? -0.238 1.672 23.258 1.00 76.75 77 ARG A CA 1
ATOM 535 C C . ARG A 1 77 ? 0.454 1.316 21.940 1.00 76.75 77 ARG A C 1
ATOM 537 O O . ARG A 1 77 ? -0.115 0.591 21.129 1.00 76.75 77 ARG A O 1
ATOM 544 N N . ILE A 1 78 ? 1.668 1.833 21.747 1.00 81.69 78 ILE A N 1
ATOM 545 C CA . ILE A 1 78 ? 2.559 1.410 20.661 1.00 81.69 78 ILE A CA 1
ATOM 546 C C . ILE A 1 78 ? 3.162 0.076 21.088 1.00 81.69 78 ILE A C 1
ATOM 548 O O . ILE A 1 78 ? 3.806 -0.005 22.134 1.00 81.69 78 ILE A O 1
ATOM 552 N N . THR A 1 79 ? 2.917 -0.965 20.304 1.00 85.31 79 THR A N 1
ATOM 553 C CA . THR A 1 79 ? 3.381 -2.328 20.580 1.00 85.31 79 THR A CA 1
ATOM 554 C C . THR A 1 79 ? 4.450 -2.736 19.570 1.00 85.31 79 THR A C 1
ATOM 556 O O . THR A 1 79 ? 4.717 -2.012 18.608 1.00 85.31 79 THR A O 1
ATOM 559 N N . ALA A 1 80 ? 5.074 -3.899 19.769 1.00 85.00 80 ALA A N 1
ATOM 560 C CA . ALA A 1 80 ? 6.008 -4.451 18.787 1.00 85.00 80 ALA A CA 1
ATOM 561 C C . ALA A 1 80 ? 5.347 -4.606 17.404 1.00 85.00 80 ALA A C 1
ATOM 563 O O . ALA A 1 80 ? 5.943 -4.241 16.397 1.00 85.00 80 ALA A O 1
ATOM 564 N N . ALA A 1 81 ? 4.083 -5.044 17.368 1.00 84.00 81 ALA A N 1
ATOM 565 C CA . ALA A 1 81 ? 3.302 -5.121 16.137 1.00 84.00 81 ALA A CA 1
ATOM 566 C C . ALA A 1 81 ? 3.133 -3.744 15.473 1.00 84.00 81 ALA A C 1
ATOM 568 O O . ALA A 1 81 ? 3.373 -3.613 14.280 1.00 84.00 81 ALA A O 1
ATOM 569 N N . THR A 1 82 ? 2.845 -2.687 16.248 1.00 87.56 82 THR A N 1
ATOM 570 C CA . THR A 1 82 ? 2.771 -1.314 15.712 1.00 87.56 82 THR A CA 1
ATOM 571 C C . THR A 1 82 ? 4.086 -0.878 15.060 1.00 87.56 82 THR A C 1
ATOM 573 O O . THR A 1 82 ? 4.065 -0.251 14.005 1.00 87.56 82 THR A O 1
ATOM 576 N N . TRP A 1 83 ? 5.234 -1.212 15.658 1.00 89.31 83 TRP A N 1
ATOM 577 C CA . TRP A 1 83 ? 6.537 -0.909 15.060 1.00 89.31 83 TRP A CA 1
ATOM 578 C C . TRP A 1 83 ? 6.782 -1.673 13.759 1.00 89.31 83 TRP A C 1
ATOM 580 O O . TRP A 1 83 ? 7.317 -1.089 12.822 1.00 89.31 83 TRP A O 1
ATOM 590 N N . ILE A 1 84 ? 6.354 -2.934 13.662 1.00 88.19 84 ILE A N 1
ATOM 591 C CA . ILE A 1 84 ? 6.454 -3.703 12.415 1.00 88.19 84 ILE A CA 1
ATOM 592 C C . ILE A 1 84 ? 5.609 -3.043 11.318 1.00 88.19 84 ILE A C 1
ATOM 594 O O . ILE A 1 84 ? 6.122 -2.807 10.224 1.00 88.19 84 ILE A O 1
ATOM 598 N N . THR A 1 85 ? 4.372 -2.643 11.619 1.00 89.50 85 THR A N 1
ATOM 599 C CA . THR A 1 85 ? 3.514 -1.903 10.682 1.00 89.50 85 THR A CA 1
ATOM 600 C C . THR A 1 85 ? 4.157 -0.585 10.224 1.00 89.50 85 THR A C 1
ATOM 602 O O . THR A 1 85 ? 4.116 -0.242 9.043 1.00 89.50 85 THR A O 1
ATOM 605 N N . LEU A 1 86 ? 4.814 0.151 11.126 1.00 91.06 86 LEU A N 1
ATOM 606 C CA . LEU A 1 86 ? 5.548 1.373 10.773 1.00 91.06 86 LEU A CA 1
ATOM 607 C C . LEU A 1 86 ? 6.745 1.089 9.858 1.00 91.06 86 LEU A C 1
ATOM 609 O O . LEU A 1 86 ? 6.922 1.782 8.856 1.00 91.06 86 LEU A O 1
ATOM 613 N N . CYS A 1 87 ? 7.521 0.044 10.152 1.00 90.00 87 CYS A N 1
ATOM 614 C CA . CYS A 1 87 ? 8.620 -0.401 9.299 1.00 90.00 87 CYS A CA 1
ATOM 615 C C . CYS A 1 87 ? 8.131 -0.785 7.897 1.00 90.00 87 CYS A C 1
ATOM 617 O O . CYS A 1 87 ? 8.777 -0.423 6.915 1.00 90.00 87 CYS A O 1
ATOM 619 N N . ARG A 1 88 ? 6.973 -1.450 7.782 1.00 92.31 88 ARG A N 1
ATOM 620 C CA . ARG A 1 88 ? 6.325 -1.752 6.493 1.00 92.31 88 ARG A CA 1
ATOM 621 C C . ARG A 1 88 ? 5.976 -0.473 5.731 1.00 92.31 88 ARG A C 1
ATOM 623 O O . ARG A 1 88 ? 6.264 -0.370 4.541 1.00 92.31 88 ARG A O 1
ATOM 630 N N . GLY A 1 89 ? 5.440 0.529 6.427 1.00 91.88 89 GLY A N 1
ATOM 631 C CA . GLY A 1 89 ? 5.197 1.856 5.866 1.00 91.88 89 GLY A CA 1
ATOM 632 C C . GLY A 1 89 ? 6.476 2.531 5.355 1.00 91.88 89 GLY A C 1
ATOM 633 O O . GLY A 1 89 ? 6.492 3.067 4.252 1.00 91.88 89 GLY A O 1
ATOM 634 N N . TRP A 1 90 ? 7.580 2.487 6.100 1.00 93.06 90 TRP A N 1
ATOM 635 C CA . TRP A 1 90 ? 8.847 3.072 5.638 1.00 93.06 90 TRP A CA 1
ATOM 636 C C . TRP A 1 90 ? 9.476 2.288 4.485 1.00 93.06 90 TRP A C 1
ATOM 638 O O . TRP A 1 90 ? 10.015 2.897 3.562 1.00 93.06 90 TRP A O 1
ATOM 648 N N . ALA A 1 91 ? 9.356 0.959 4.484 1.00 92.19 91 ALA A N 1
ATOM 649 C CA . ALA A 1 91 ? 9.757 0.124 3.356 1.00 92.19 91 ALA A CA 1
ATOM 650 C C . ALA A 1 91 ? 8.984 0.500 2.084 1.00 92.19 91 ALA A C 1
ATOM 652 O O . ALA A 1 91 ? 9.583 0.567 1.013 1.00 92.19 91 ALA A O 1
ATOM 653 N N . LEU A 1 92 ? 7.693 0.837 2.200 1.00 93.69 92 LEU A N 1
ATOM 654 C CA . LEU A 1 92 ? 6.900 1.369 1.090 1.00 93.69 92 LEU A CA 1
ATOM 655 C C . LEU A 1 92 ? 7.467 2.691 0.551 1.00 93.69 92 LEU A C 1
ATOM 657 O O . LEU A 1 92 ? 7.536 2.887 -0.661 1.00 93.69 92 LEU A O 1
ATOM 661 N N . VAL A 1 93 ? 7.893 3.596 1.435 1.00 93.00 93 VAL A N 1
ATOM 662 C CA . VAL A 1 93 ? 8.503 4.873 1.032 1.00 93.00 93 VAL A CA 1
ATOM 663 C C . VAL A 1 93 ? 9.801 4.629 0.263 1.00 93.00 93 VAL A C 1
ATOM 665 O O . VAL A 1 93 ? 9.975 5.166 -0.831 1.00 93.00 93 VAL A O 1
ATOM 668 N N . VAL A 1 94 ? 10.684 3.768 0.774 1.00 90.62 94 VAL A N 1
ATOM 669 C CA . VAL A 1 94 ? 11.914 3.376 0.065 1.00 90.62 94 VAL A CA 1
ATOM 670 C C . VAL A 1 94 ? 11.579 2.722 -1.278 1.00 90.62 94 VAL A C 1
ATOM 672 O O . VAL A 1 94 ? 12.167 3.085 -2.297 1.00 90.62 94 VAL A O 1
ATOM 675 N N . PHE A 1 95 ? 10.587 1.828 -1.308 1.00 92.50 95 PHE A N 1
ATOM 676 C CA . PHE A 1 95 ? 10.094 1.194 -2.529 1.00 92.50 95 PHE A CA 1
ATOM 677 C C . PHE A 1 95 ? 9.707 2.224 -3.596 1.00 92.50 95 PHE A C 1
ATOM 679 O O . PHE A 1 95 ? 10.062 2.029 -4.753 1.00 92.50 95 PHE A O 1
ATOM 686 N N . THR A 1 96 ? 9.062 3.342 -3.242 1.00 90.81 96 THR A N 1
ATOM 687 C CA . THR A 1 96 ? 8.716 4.374 -4.240 1.00 90.81 96 THR A CA 1
ATOM 688 C C . THR A 1 96 ? 9.928 5.019 -4.906 1.00 90.81 96 THR A C 1
ATOM 690 O O . THR A 1 96 ? 9.880 5.315 -6.098 1.00 90.81 96 THR A O 1
ATOM 693 N N . GLY A 1 97 ? 11.028 5.195 -4.171 1.00 86.62 97 GLY A N 1
ATOM 694 C CA . GLY A 1 97 ? 12.279 5.691 -4.741 1.00 86.62 97 GLY A CA 1
ATOM 695 C C . GLY A 1 97 ? 12.931 4.664 -5.661 1.00 86.62 97 GLY A C 1
ATOM 696 O O . GLY A 1 97 ? 13.312 4.991 -6.781 1.00 86.62 97 GLY A O 1
ATOM 697 N N . VAL A 1 98 ? 12.999 3.407 -5.216 1.00 86.19 98 VAL A N 1
ATOM 698 C CA . VAL A 1 98 ? 13.601 2.305 -5.984 1.00 86.19 98 VAL A CA 1
ATOM 699 C C . VAL A 1 98 ? 12.801 2.010 -7.252 1.00 86.19 98 VAL A C 1
ATOM 701 O O . VAL A 1 98 ? 13.371 1.880 -8.329 1.00 86.19 98 VAL A O 1
ATOM 704 N N . VAL A 1 99 ? 11.473 1.943 -7.168 1.00 86.00 99 VAL A N 1
ATOM 705 C CA . VAL A 1 99 ? 10.624 1.619 -8.321 1.00 86.00 99 VAL A CA 1
ATOM 706 C C . VAL A 1 99 ? 10.652 2.725 -9.381 1.00 86.00 99 VAL A C 1
ATOM 708 O O . VAL A 1 99 ? 10.589 2.426 -10.570 1.00 86.00 99 VAL A O 1
ATOM 711 N N . ALA A 1 100 ? 10.840 3.987 -8.979 1.00 84.31 100 ALA A N 1
ATOM 712 C CA . ALA A 1 100 ? 11.045 5.104 -9.903 1.00 84.31 100 ALA A CA 1
ATOM 713 C C . ALA A 1 100 ? 12.365 4.993 -10.694 1.00 84.31 100 ALA A C 1
ATOM 715 O O . ALA A 1 100 ? 12.501 5.605 -11.752 1.00 84.31 100 ALA A O 1
ATOM 716 N N . LEU A 1 101 ? 13.315 4.193 -10.204 1.00 80.25 101 LEU A N 1
ATOM 717 C CA . LEU A 1 101 ? 14.581 3.884 -10.866 1.00 80.25 101 LEU A CA 1
ATOM 718 C C . LEU A 1 101 ? 14.545 2.558 -11.632 1.00 80.25 101 LEU A C 1
ATOM 720 O O . LEU A 1 101 ? 15.442 2.296 -12.419 1.00 80.25 101 LEU A O 1
ATOM 724 N N . ALA A 1 102 ? 13.518 1.722 -11.454 1.00 74.38 102 ALA A N 1
ATOM 725 C CA . ALA A 1 102 ? 13.450 0.393 -12.068 1.00 74.38 102 ALA A CA 1
ATOM 726 C C . ALA A 1 102 ? 13.705 0.353 -13.593 1.00 74.38 102 ALA A C 1
ATOM 728 O O . ALA A 1 102 ? 14.325 -0.613 -14.043 1.00 74.38 102 ALA A O 1
ATOM 729 N N . PRO A 1 103 ? 13.317 1.365 -14.403 1.00 71.38 103 PRO A N 1
ATOM 730 C CA . PRO A 1 103 ? 13.623 1.371 -15.835 1.00 71.38 103 PRO A CA 1
ATOM 731 C C . PRO A 1 103 ? 15.117 1.423 -16.183 1.00 71.38 103 PRO A C 1
ATOM 733 O O . PRO A 1 103 ? 15.472 1.136 -17.323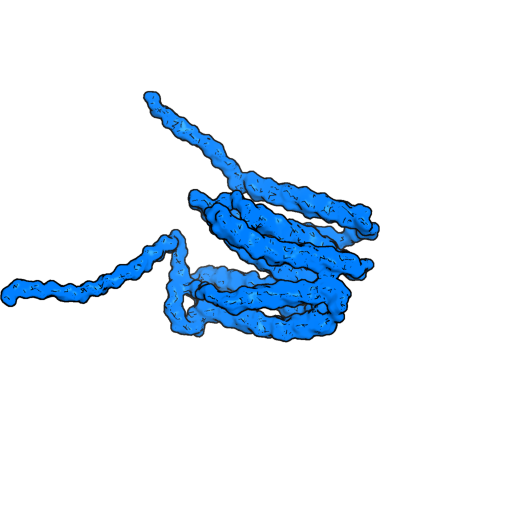 1.00 71.38 103 PRO A O 1
ATOM 736 N N . THR A 1 104 ? 15.995 1.814 -15.254 1.00 65.00 104 THR A N 1
ATOM 737 C CA . THR A 1 104 ? 17.419 2.032 -15.549 1.00 65.00 104 THR A CA 1
ATOM 738 C C . THR A 1 104 ? 18.268 0.770 -15.406 1.00 65.00 104 THR A C 1
ATOM 740 O O . THR A 1 104 ? 19.322 0.689 -16.033 1.00 65.00 104 THR A O 1
ATOM 743 N N . ALA A 1 105 ? 17.826 -0.230 -14.631 1.00 72.88 105 ALA A N 1
ATOM 744 C CA . ALA A 1 105 ? 18.547 -1.491 -14.469 1.00 72.88 105 ALA A CA 1
ATOM 745 C C . ALA A 1 105 ? 17.661 -2.641 -13.961 1.00 72.88 105 ALA A C 1
ATOM 747 O O . ALA A 1 105 ? 16.925 -2.511 -12.983 1.00 72.88 105 ALA A O 1
ATOM 748 N N . THR A 1 106 ? 17.836 -3.838 -14.531 1.00 79.75 106 THR A N 1
ATOM 749 C CA . THR A 1 106 ? 17.128 -5.065 -14.110 1.00 79.75 106 THR A CA 1
ATOM 750 C C . THR A 1 106 ? 17.342 -5.400 -12.628 1.00 79.75 106 THR A C 1
ATOM 752 O O . THR A 1 106 ? 16.439 -5.914 -11.969 1.00 79.75 106 THR A O 1
ATOM 755 N N . ARG A 1 107 ? 18.524 -5.089 -12.074 1.00 83.00 107 ARG A N 1
ATOM 756 C CA . ARG A 1 107 ? 18.839 -5.285 -10.648 1.00 83.00 107 ARG A CA 1
ATOM 757 C C . ARG A 1 107 ? 17.900 -4.484 -9.740 1.00 83.00 107 ARG A C 1
ATOM 759 O O . ARG A 1 107 ? 17.440 -5.016 -8.734 1.00 83.00 107 ARG A O 1
ATOM 766 N N . ILE A 1 108 ? 17.566 -3.253 -10.123 1.00 82.38 108 ILE A N 1
ATOM 767 C CA . ILE A 1 108 ? 16.669 -2.370 -9.368 1.00 82.38 108 ILE A CA 1
ATOM 768 C C . ILE A 1 108 ? 15.254 -2.948 -9.330 1.00 82.38 108 ILE A C 1
ATOM 770 O O . ILE A 1 108 ? 14.604 -2.907 -8.287 1.00 82.38 108 ILE A O 1
ATOM 774 N N . GLY A 1 109 ? 14.805 -3.573 -10.422 1.00 86.12 109 GLY A N 1
ATOM 775 C CA . GLY A 1 109 ? 13.536 -4.302 -10.455 1.00 86.12 109 GLY A CA 1
ATOM 776 C C . GLY A 1 109 ? 13.457 -5.413 -9.397 1.00 86.12 109 GLY A C 1
ATOM 777 O O . GLY A 1 109 ? 12.455 -5.526 -8.694 1.00 86.12 109 GLY A O 1
ATOM 778 N N . TRP A 1 110 ? 14.537 -6.179 -9.197 1.00 90.56 110 TRP A N 1
ATOM 779 C CA . TRP A 1 110 ? 14.600 -7.199 -8.140 1.00 90.56 110 TRP A CA 1
ATOM 780 C C . TRP A 1 110 ? 14.581 -6.602 -6.731 1.00 90.56 110 TRP A C 1
ATOM 782 O O . TRP A 1 110 ? 13.932 -7.158 -5.845 1.00 90.56 110 TRP A O 1
ATOM 792 N N . ILE A 1 111 ? 15.251 -5.465 -6.518 1.00 89.50 111 ILE A N 1
ATOM 793 C CA . ILE A 1 111 ? 15.220 -4.751 -5.233 1.00 89.50 111 ILE A CA 1
ATOM 794 C C . ILE A 1 111 ? 13.804 -4.228 -4.957 1.00 89.50 111 ILE A C 1
ATOM 796 O O . ILE A 1 111 ? 13.292 -4.414 -3.854 1.00 89.50 111 ILE A O 1
ATOM 800 N N . ALA A 1 112 ? 13.139 -3.636 -5.955 1.00 90.75 112 ALA A N 1
ATOM 801 C CA . ALA A 1 112 ? 11.761 -3.160 -5.840 1.00 90.75 112 ALA A CA 1
ATOM 802 C C . ALA A 1 112 ? 10.799 -4.306 -5.493 1.00 90.75 112 ALA A C 1
ATOM 804 O O . ALA A 1 112 ? 9.999 -4.183 -4.565 1.00 90.75 112 ALA A O 1
ATOM 805 N N . LEU A 1 113 ? 10.917 -5.444 -6.185 1.00 94.19 113 LEU A N 1
ATOM 806 C CA . LEU A 1 113 ? 10.142 -6.641 -5.874 1.00 94.19 113 LEU A CA 1
ATOM 807 C C . LEU A 1 113 ? 10.414 -7.133 -4.447 1.00 94.19 113 LEU A C 1
ATOM 809 O O . LEU A 1 113 ? 9.470 -7.396 -3.708 1.00 94.19 113 LEU A O 1
ATOM 813 N N . GLY A 1 114 ? 11.682 -7.239 -4.045 1.00 93.94 114 GLY A N 1
ATOM 814 C CA . GLY A 1 114 ? 12.069 -7.690 -2.708 1.00 93.94 114 GLY A CA 1
ATOM 815 C C . GLY A 1 114 ? 11.508 -6.798 -1.601 1.00 93.94 114 GLY A C 1
ATOM 816 O O . GLY A 1 114 ? 10.952 -7.307 -0.630 1.00 93.94 114 GLY A O 1
ATOM 817 N N . LEU A 1 115 ? 11.574 -5.474 -1.775 1.00 92.19 115 LEU A N 1
ATOM 818 C CA . LEU A 1 115 ? 10.978 -4.506 -0.850 1.00 92.19 115 LEU A CA 1
ATOM 819 C C . LEU A 1 115 ? 9.458 -4.661 -0.762 1.00 92.19 115 LEU A C 1
ATOM 821 O O . LEU A 1 115 ? 8.907 -4.666 0.339 1.00 92.19 115 LEU A O 1
ATOM 825 N N . PHE A 1 116 ? 8.779 -4.823 -1.900 1.00 94.25 116 PHE A N 1
ATOM 826 C CA . PHE A 1 116 ? 7.331 -5.014 -1.927 1.00 94.25 116 PHE A CA 1
ATOM 827 C C . PHE A 1 116 ? 6.915 -6.333 -1.258 1.00 94.25 116 PHE A C 1
ATOM 829 O O . PHE A 1 116 ? 6.014 -6.344 -0.421 1.00 94.25 116 PHE A O 1
ATOM 836 N N . LEU A 1 117 ? 7.608 -7.435 -1.564 1.00 94.31 117 LEU A N 1
ATOM 837 C CA . LEU A 1 117 ? 7.370 -8.741 -0.945 1.00 94.31 117 LEU A CA 1
ATOM 838 C C . LEU A 1 117 ? 7.641 -8.715 0.562 1.00 94.31 117 LEU A C 1
ATOM 840 O O . LEU A 1 117 ? 6.858 -9.270 1.332 1.00 94.31 117 LEU A O 1
ATOM 844 N N . ALA A 1 118 ? 8.703 -8.040 1.002 1.00 91.69 118 ALA A N 1
ATOM 845 C CA . ALA A 1 118 ? 8.960 -7.826 2.421 1.00 91.69 118 ALA A CA 1
ATOM 846 C C . ALA A 1 118 ? 7.798 -7.056 3.070 1.00 91.69 118 ALA A C 1
ATOM 848 O O . ALA A 1 118 ? 7.256 -7.500 4.079 1.00 91.69 118 ALA A O 1
ATOM 849 N N . ALA A 1 119 ? 7.338 -5.961 2.461 1.00 90.44 119 ALA A N 1
ATOM 850 C CA . ALA A 1 119 ? 6.248 -5.153 3.003 1.00 90.44 119 ALA A CA 1
ATOM 851 C C . ALA A 1 119 ? 4.935 -5.942 3.180 1.00 90.44 119 ALA A C 1
ATOM 853 O O . ALA A 1 119 ? 4.267 -5.770 4.200 1.00 90.44 119 ALA A O 1
ATOM 854 N N . ILE A 1 120 ? 4.577 -6.824 2.238 1.00 90.06 120 ILE A N 1
ATOM 855 C CA . ILE A 1 120 ? 3.350 -7.639 2.337 1.00 90.06 120 ILE A CA 1
ATOM 856 C C . ILE A 1 120 ? 3.512 -8.884 3.220 1.00 90.06 120 ILE A C 1
ATOM 858 O O . ILE A 1 120 ? 2.533 -9.368 3.769 1.00 90.06 120 ILE A O 1
ATOM 862 N N . THR A 1 121 ? 4.721 -9.432 3.374 1.00 88.25 121 THR A N 1
ATOM 863 C CA . THR A 1 121 ? 4.942 -10.627 4.214 1.00 88.25 121 THR A CA 1
ATOM 864 C C . THR A 1 121 ? 5.123 -10.282 5.686 1.00 88.25 121 THR A C 1
ATOM 866 O O . THR A 1 121 ? 4.671 -11.042 6.544 1.00 88.25 121 THR A O 1
ATOM 869 N N . LEU A 1 122 ? 5.722 -9.125 5.996 1.00 85.12 122 LEU A N 1
ATOM 870 C CA . LEU A 1 122 ? 5.838 -8.625 7.369 1.00 85.12 122 LEU A CA 1
ATOM 871 C C . LEU A 1 122 ? 4.462 -8.382 8.021 1.00 85.12 122 LEU A C 1
ATOM 873 O O . LEU A 1 122 ? 4.372 -8.437 9.243 1.00 85.12 122 LEU A O 1
ATOM 877 N N . ASP A 1 123 ? 3.406 -8.188 7.226 1.00 80.81 123 ASP A N 1
ATOM 878 C CA . ASP A 1 123 ? 2.005 -8.120 7.676 1.00 80.81 123 ASP A CA 1
ATOM 879 C C . ASP A 1 123 ? 1.581 -9.369 8.457 1.00 80.81 123 ASP A C 1
ATOM 881 O O . ASP A 1 123 ? 1.148 -9.337 9.603 1.00 80.81 123 ASP A O 1
ATOM 885 N N . ALA A 1 124 ? 1.819 -10.544 7.876 1.00 75.81 124 ALA A N 1
ATOM 886 C CA . ALA A 1 124 ? 1.470 -11.795 8.535 1.00 75.81 124 ALA A CA 1
ATOM 887 C C . ALA A 1 124 ? 2.248 -11.986 9.851 1.00 75.81 124 ALA A C 1
ATOM 889 O O . ALA A 1 124 ? 1.759 -12.648 10.776 1.00 75.81 124 ALA A O 1
ATOM 890 N N . VAL A 1 125 ? 3.452 -11.405 9.938 1.00 78.75 125 VAL A N 1
ATOM 891 C CA . VAL A 1 125 ? 4.305 -11.448 11.127 1.00 78.75 125 VAL A CA 1
ATOM 892 C C . VAL A 1 125 ? 3.760 -10.542 12.225 1.00 78.75 125 VAL A C 1
ATOM 894 O O . VAL A 1 125 ? 3.684 -11.000 13.363 1.00 78.75 125 VAL A O 1
ATOM 897 N N . ASP A 1 126 ? 3.347 -9.306 11.928 1.00 74.75 126 ASP A N 1
ATOM 898 C CA . ASP A 1 126 ? 2.845 -8.386 12.958 1.00 74.75 126 ASP A CA 1
ATOM 899 C C . ASP A 1 126 ? 1.572 -8.916 13.635 1.00 74.75 126 ASP A C 1
ATOM 901 O O . ASP A 1 126 ? 1.503 -8.949 14.868 1.00 74.75 126 ASP A O 1
ATOM 905 N N . GLY A 1 127 ? 0.643 -9.484 12.865 1.00 73.94 127 GLY A N 1
ATOM 906 C CA . GLY A 1 127 ? -0.566 -10.103 13.386 1.00 73.94 127 GLY A CA 1
ATOM 907 C C . GLY A 1 127 ? -0.268 -11.374 14.180 1.00 73.94 127 GLY A C 1
ATOM 908 O O . GLY A 1 127 ? -0.927 -11.651 15.183 1.00 73.94 127 GLY A O 1
ATOM 909 N N . ALA A 1 128 ? 0.730 -12.164 13.772 1.00 76.00 128 ALA A N 1
ATOM 910 C CA . ALA A 1 128 ? 1.162 -13.332 14.538 1.00 76.00 128 ALA A CA 1
ATOM 911 C C . ALA A 1 128 ? 1.843 -12.938 15.856 1.00 76.00 128 ALA A C 1
ATOM 913 O O .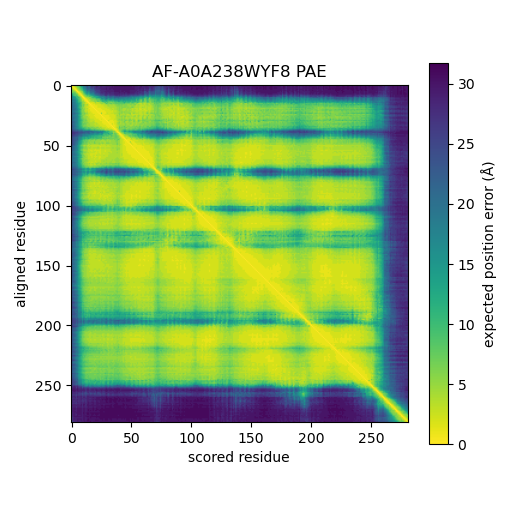 ALA A 1 128 ? 1.589 -13.573 16.879 1.00 76.00 128 ALA A O 1
ATOM 914 N N . VAL A 1 129 ? 2.676 -11.894 15.844 1.00 79.06 129 VAL A N 1
ATOM 915 C CA . VAL A 1 129 ? 3.318 -11.344 17.042 1.00 79.06 129 VAL A CA 1
ATOM 916 C C . VAL A 1 129 ? 2.254 -10.805 17.988 1.00 79.06 129 VAL A C 1
ATOM 918 O O . VAL A 1 129 ? 2.218 -11.250 19.127 1.00 79.06 129 VAL A O 1
ATOM 921 N N . ALA A 1 130 ? 1.334 -9.959 17.515 1.00 77.75 130 ALA A N 1
ATOM 922 C CA . ALA A 1 130 ? 0.286 -9.362 18.342 1.00 77.75 130 ALA A CA 1
ATOM 923 C C . ALA A 1 130 ? -0.585 -10.410 19.053 1.00 77.75 130 ALA A C 1
ATOM 925 O O . ALA A 1 130 ? -0.852 -10.264 20.246 1.00 77.75 130 ALA A O 1
ATOM 926 N N . ARG A 1 131 ? -0.964 -11.486 18.344 1.00 82.38 131 ARG A N 1
ATOM 927 C CA . ARG A 1 131 ? -1.714 -12.616 18.916 1.00 82.38 131 ARG A CA 1
ATOM 928 C C . ARG A 1 131 ? -0.907 -13.397 19.946 1.00 82.38 131 ARG A C 1
ATOM 930 O O . ARG A 1 131 ? -1.455 -13.803 20.960 1.00 82.38 131 ARG A O 1
ATOM 937 N N . ARG A 1 132 ? 0.385 -13.622 19.688 1.00 83.81 132 ARG A N 1
ATOM 938 C CA . ARG A 1 132 ? 1.269 -14.368 20.601 1.00 83.81 132 ARG A CA 1
ATOM 939 C C . ARG A 1 132 ? 1.639 -13.579 21.849 1.00 83.81 132 ARG A C 1
ATOM 941 O O . ARG A 1 132 ? 1.880 -14.187 22.882 1.00 83.81 132 ARG A O 1
ATOM 948 N N . THR A 1 133 ? 1.726 -12.256 21.751 1.00 81.62 133 THR A N 1
ATOM 949 C CA . THR A 1 133 ? 2.089 -11.382 22.871 1.00 81.62 133 THR A CA 1
ATOM 950 C C . THR A 1 133 ? 0.875 -10.790 23.580 1.00 81.62 133 THR A C 1
ATOM 952 O O . THR A 1 133 ? 1.058 -10.007 24.506 1.00 81.62 133 THR A O 1
ATOM 955 N N . GLU A 1 134 ? -0.346 -11.127 23.147 1.00 80.75 134 GLU A N 1
ATOM 956 C CA . GLU A 1 134 ? -1.605 -10.577 23.673 1.00 80.75 134 GLU A CA 1
ATOM 957 C C . GLU A 1 134 ? -1.611 -9.036 23.699 1.00 80.75 134 GLU A C 1
ATOM 959 O O . GLU A 1 134 ? -2.170 -8.388 24.583 1.00 80.75 134 GLU A O 1
ATOM 964 N N . THR A 1 135 ? -0.963 -8.420 22.705 1.00 80.88 135 THR A N 1
ATOM 965 C CA . THR A 1 135 ? -0.792 -6.961 22.611 1.00 80.88 135 THR A CA 1
ATOM 966 C C . THR A 1 135 ? -1.554 -6.358 21.433 1.00 80.88 135 THR A C 1
ATOM 968 O O . THR A 1 135 ? -1.073 -5.419 20.793 1.00 80.88 135 THR A O 1
ATOM 971 N N . GLU A 1 136 ? -2.715 -6.909 21.091 1.00 81.06 136 GLU A N 1
ATOM 972 C CA . GLU A 1 136 ? -3.590 -6.313 20.082 1.00 81.06 136 GLU A CA 1
ATOM 973 C C . GLU A 1 136 ? -4.155 -4.982 20.599 1.00 81.06 136 GLU A C 1
ATOM 975 O O . GLU A 1 136 ? -4.685 -4.891 21.707 1.00 81.06 136 GLU A O 1
ATOM 980 N N . THR A 1 137 ? -4.022 -3.918 19.804 1.00 86.12 137 THR A N 1
ATOM 981 C CA . THR A 1 137 ? -4.536 -2.587 20.150 1.00 86.12 137 THR A CA 1
ATOM 982 C C . THR A 1 137 ? -5.388 -2.028 19.020 1.00 86.12 137 THR A C 1
ATOM 984 O O . THR A 1 137 ? -5.128 -2.275 17.841 1.00 86.12 137 THR A O 1
ATOM 987 N N . ALA A 1 138 ? -6.397 -1.224 19.371 1.00 84.88 138 ALA A N 1
ATOM 988 C CA . ALA A 1 138 ? -7.246 -0.550 18.389 1.00 84.88 138 ALA A CA 1
ATOM 989 C C . ALA A 1 138 ? -6.437 0.387 17.472 1.00 84.88 138 ALA A C 1
ATOM 991 O O . ALA A 1 138 ? -6.727 0.479 16.279 1.00 84.88 138 ALA A O 1
ATOM 992 N N . LEU A 1 139 ? -5.410 1.052 18.020 1.00 86.06 139 LEU A N 1
ATOM 993 C CA . LEU A 1 139 ? -4.466 1.856 17.246 1.00 86.06 139 LEU A CA 1
ATOM 994 C C . LEU A 1 139 ? -3.703 1.001 16.230 1.00 86.06 139 LEU A C 1
ATOM 996 O O . LEU A 1 139 ? -3.670 1.363 15.058 1.00 86.06 139 LEU A O 1
ATOM 1000 N N . GLY A 1 140 ? -3.114 -0.116 16.672 1.00 85.88 140 GLY A N 1
ATOM 1001 C CA . GLY A 1 140 ? -2.351 -1.020 15.813 1.00 85.88 140 GLY A CA 1
ATOM 1002 C C . GLY A 1 140 ? -3.199 -1.566 14.669 1.00 85.88 140 GLY A C 1
ATOM 1003 O O . GLY A 1 140 ? -2.818 -1.417 13.518 1.00 85.88 140 GLY A O 1
ATOM 1004 N N . ALA A 1 141 ? -4.397 -2.076 14.969 1.00 86.81 141 ALA A N 1
ATOM 1005 C CA . ALA A 1 141 ? -5.305 -2.619 13.958 1.00 86.81 141 ALA A CA 1
ATOM 1006 C C . ALA A 1 141 ? -5.751 -1.571 12.920 1.00 86.81 141 ALA A C 1
ATOM 1008 O O . ALA A 1 141 ? -5.846 -1.862 11.727 1.00 86.81 141 ALA A O 1
ATOM 1009 N N . ARG A 1 142 ? -6.023 -0.330 13.351 1.00 88.44 142 ARG A N 1
ATOM 1010 C CA . ARG A 1 142 ? -6.355 0.762 12.421 1.00 88.44 142 ARG A CA 1
ATOM 1011 C C . ARG A 1 142 ? -5.161 1.163 11.570 1.00 88.44 142 ARG A C 1
ATOM 1013 O O . ARG A 1 142 ? -5.333 1.373 10.376 1.00 88.44 142 ARG A O 1
ATOM 1020 N N . LEU A 1 143 ? -3.984 1.286 12.181 1.00 90.31 143 LEU A N 1
ATOM 1021 C CA . LEU A 1 143 ? -2.768 1.656 11.469 1.00 90.31 143 LEU A CA 1
ATOM 1022 C C . LEU A 1 143 ? -2.425 0.615 10.406 1.00 90.31 143 LEU A C 1
ATOM 1024 O O . LEU A 1 143 ? -2.177 0.991 9.270 1.00 90.31 143 LEU A O 1
ATOM 1028 N N . ASP A 1 144 ? -2.486 -0.661 10.770 1.00 90.31 144 ASP A N 1
ATOM 1029 C CA . ASP A 1 144 ? -2.267 -1.798 9.881 1.00 90.31 144 ASP A CA 1
ATOM 1030 C C . ASP A 1 144 ? -3.175 -1.734 8.652 1.00 90.31 144 ASP A C 1
ATOM 1032 O O . ASP A 1 144 ? -2.709 -1.624 7.520 1.00 90.31 144 ASP A O 1
ATOM 1036 N N . THR A 1 145 ? -4.481 -1.594 8.888 1.00 90.25 145 THR A N 1
ATOM 1037 C CA . THR A 1 145 ? -5.466 -1.506 7.806 1.00 90.25 145 THR A CA 1
ATOM 1038 C C . THR A 1 145 ? -5.217 -0.310 6.861 1.00 90.25 145 THR A C 1
ATOM 1040 O O . THR A 1 145 ? -5.490 -0.395 5.660 1.00 90.25 145 THR A O 1
ATOM 1043 N N . GLU A 1 146 ? -4.757 0.835 7.375 1.00 92.56 146 GLU A N 1
ATOM 1044 C CA . GLU A 1 146 ? -4.470 2.016 6.547 1.00 92.56 146 GLU A CA 1
ATOM 1045 C C . GLU A 1 146 ? -3.118 1.934 5.828 1.00 92.56 146 GLU A C 1
ATOM 1047 O O . GLU A 1 146 ? -3.003 2.392 4.689 1.00 92.56 146 GLU A O 1
ATOM 1052 N N . VAL A 1 147 ? -2.103 1.335 6.452 1.00 93.06 147 VAL A N 1
ATOM 1053 C CA . VAL A 1 147 ? -0.806 1.086 5.813 1.00 93.06 147 VAL A CA 1
ATOM 1054 C C . VAL A 1 147 ? -0.960 0.052 4.699 1.00 93.06 147 VAL A C 1
ATOM 1056 O O . VAL A 1 147 ? -0.458 0.289 3.605 1.00 93.06 147 VAL A O 1
ATOM 1059 N N . ASP A 1 148 ? -1.738 -1.011 4.902 1.00 92.62 148 ASP A N 1
ATOM 1060 C CA . ASP A 1 148 ? -2.113 -1.981 3.864 1.00 92.62 148 ASP A CA 1
ATOM 1061 C C . ASP A 1 148 ? -2.747 -1.320 2.645 1.00 92.62 148 ASP A C 1
ATOM 1063 O O . ASP A 1 148 ? -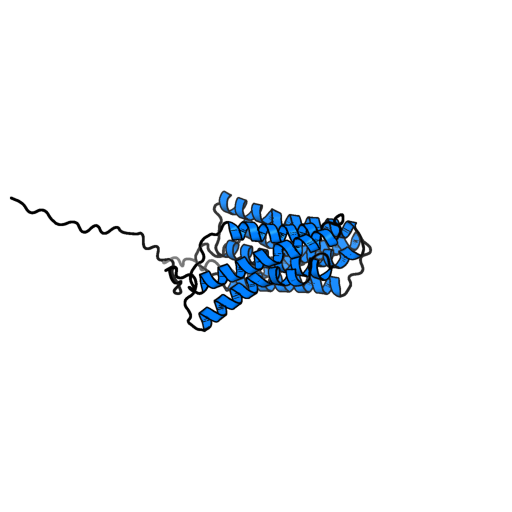2.376 -1.575 1.496 1.00 92.62 148 ASP A O 1
ATOM 1067 N N . ALA A 1 149 ? -3.710 -0.435 2.899 1.00 93.12 149 ALA A N 1
ATOM 1068 C CA . ALA A 1 149 ? -4.376 0.323 1.856 1.00 93.12 149 ALA A CA 1
ATOM 1069 C C . ALA A 1 149 ? -3.395 1.186 1.062 1.00 93.12 149 ALA A C 1
ATOM 1071 O O . ALA A 1 149 ? -3.475 1.246 -0.167 1.00 93.12 149 ALA A O 1
ATOM 1072 N N . LEU A 1 150 ? -2.466 1.833 1.768 1.00 94.56 150 LEU A N 1
ATOM 1073 C CA . LEU A 1 150 ? -1.450 2.677 1.162 1.00 94.56 150 LEU A CA 1
ATOM 1074 C C . LEU A 1 150 ? -0.450 1.849 0.347 1.00 94.56 150 LEU A C 1
ATOM 1076 O O . LEU A 1 150 ? -0.121 2.252 -0.766 1.00 94.56 150 LEU A O 1
ATOM 1080 N N . ILE A 1 151 ? -0.022 0.682 0.844 1.00 94.62 151 ILE A N 1
ATOM 1081 C CA . ILE A 1 151 ? 0.844 -0.263 0.120 1.00 94.62 151 ILE A CA 1
ATOM 1082 C C . ILE A 1 151 ? 0.178 -0.687 -1.188 1.00 94.62 151 ILE A C 1
ATOM 1084 O O . ILE A 1 151 ? 0.807 -0.631 -2.246 1.00 94.62 151 ILE A O 1
ATOM 1088 N N . VAL A 1 152 ? -1.102 -1.060 -1.137 1.00 95.44 152 VAL A N 1
ATOM 1089 C CA . VAL A 1 152 ? -1.872 -1.428 -2.328 1.00 95.44 152 VAL A CA 1
ATOM 1090 C C . VAL A 1 152 ? -1.968 -0.250 -3.298 1.00 95.44 152 VAL A C 1
ATOM 1092 O O . VAL A 1 152 ? -1.655 -0.415 -4.475 1.00 95.44 152 VAL A O 1
ATOM 1095 N N . LEU A 1 153 ? -2.346 0.944 -2.832 1.00 96.38 153 LEU A N 1
ATOM 1096 C CA . LEU A 1 153 ? -2.464 2.125 -3.688 1.00 96.38 153 LEU A CA 1
ATOM 1097 C C . LEU A 1 153 ? -1.139 2.455 -4.373 1.00 96.38 153 LEU A C 1
ATOM 1099 O O . LEU A 1 153 ? -1.086 2.540 -5.598 1.00 96.38 153 LEU A O 1
ATOM 1103 N N . VAL A 1 154 ? -0.065 2.590 -3.602 1.00 95.38 154 VAL A N 1
ATOM 1104 C CA . VAL A 1 154 ? 1.269 2.909 -4.117 1.00 95.38 154 VAL A CA 1
ATOM 1105 C C . VAL A 1 154 ? 1.767 1.818 -5.066 1.00 95.38 154 VAL A C 1
ATOM 1107 O O . VAL A 1 154 ? 2.292 2.140 -6.129 1.00 95.38 154 VAL A O 1
ATOM 1110 N N . GLY A 1 155 ? 1.548 0.541 -4.746 1.00 95.81 155 GLY A N 1
ATOM 1111 C CA . GLY A 1 155 ? 1.898 -0.575 -5.624 1.00 95.81 155 GLY A CA 1
ATOM 1112 C C . GLY A 1 155 ? 1.128 -0.555 -6.950 1.00 95.81 155 GLY A C 1
ATOM 1113 O O . GLY A 1 155 ? 1.730 -0.742 -8.010 1.00 95.81 155 GLY A O 1
ATOM 1114 N N . THR A 1 156 ? -0.178 -0.257 -6.930 1.00 96.81 156 THR A N 1
ATOM 1115 C CA . THR A 1 156 ? -0.968 -0.085 -8.166 1.00 96.81 156 THR A CA 1
ATOM 1116 C C . THR A 1 156 ? -0.511 1.125 -8.980 1.00 96.81 156 THR A C 1
ATOM 1118 O O . THR A 1 156 ? -0.356 1.010 -10.191 1.00 96.81 156 THR A O 1
ATOM 1121 N N . VAL A 1 157 ? -0.226 2.263 -8.338 1.00 95.75 157 VAL A N 1
ATOM 1122 C CA . VAL A 1 157 ? 0.287 3.465 -9.013 1.00 95.75 157 VAL A CA 1
ATOM 1123 C C . VAL A 1 157 ? 1.629 3.173 -9.674 1.00 95.75 157 VAL A C 1
ATOM 1125 O O . VAL A 1 157 ? 1.794 3.468 -10.853 1.00 95.75 157 VAL A O 1
ATOM 1128 N N . ALA A 1 158 ? 2.565 2.556 -8.950 1.00 93.94 158 ALA A N 1
ATOM 1129 C CA . ALA A 1 158 ? 3.893 2.237 -9.461 1.00 93.94 158 ALA A CA 1
ATOM 1130 C C . ALA A 1 158 ? 3.829 1.288 -10.666 1.00 93.94 158 ALA A C 1
ATOM 1132 O O . ALA A 1 158 ? 4.416 1.563 -11.710 1.00 93.94 158 ALA A O 1
ATOM 1133 N N . THR A 1 159 ? 3.071 0.196 -10.555 1.00 94.81 159 THR A N 1
ATOM 1134 C CA . THR A 1 159 ? 2.953 -0.789 -11.642 1.00 94.81 159 THR A CA 1
ATOM 1135 C C . THR A 1 159 ? 2.215 -0.242 -12.862 1.00 94.81 159 THR A C 1
ATOM 1137 O O . THR A 1 159 ? 2.593 -0.568 -13.986 1.00 94.81 159 THR A O 1
ATOM 1140 N N . VAL A 1 160 ? 1.210 0.623 -12.684 1.00 96.00 160 VAL A N 1
ATOM 1141 C CA . VAL A 1 160 ? 0.540 1.318 -13.797 1.00 96.00 160 VAL A CA 1
ATOM 1142 C C . VAL A 1 160 ? 1.466 2.345 -14.447 1.00 96.00 160 VAL A C 1
ATOM 1144 O O . VAL A 1 160 ? 1.540 2.392 -15.673 1.00 96.00 160 VAL A O 1
ATOM 1147 N N . ALA A 1 161 ? 2.195 3.140 -13.659 1.00 92.69 161 ALA A N 1
ATOM 1148 C CA . ALA A 1 161 ? 3.118 4.157 -14.168 1.00 92.69 161 ALA A CA 1
ATOM 1149 C C . ALA A 1 161 ? 4.263 3.547 -14.990 1.00 92.69 161 ALA A C 1
ATOM 1151 O O . ALA A 1 161 ? 4.675 4.120 -15.994 1.00 92.69 161 ALA A O 1
ATOM 1152 N N . LEU A 1 162 ? 4.725 2.354 -14.608 1.00 91.06 162 LEU A N 1
ATOM 1153 C CA . LEU A 1 162 ? 5.699 1.568 -15.369 1.00 91.06 162 LEU A CA 1
ATOM 1154 C C . LEU A 1 162 ? 5.076 0.781 -16.538 1.00 91.06 162 LEU A C 1
ATOM 1156 O O . LEU A 1 162 ? 5.781 0.077 -17.258 1.00 91.06 162 LEU A O 1
ATOM 1160 N N . GLY A 1 163 ? 3.756 0.856 -16.732 1.00 93.06 163 GLY A N 1
ATOM 1161 C CA . GLY A 1 163 ? 3.043 0.132 -17.782 1.00 93.06 163 GLY A CA 1
ATOM 1162 C C . GLY A 1 163 ? 3.019 -1.389 -17.594 1.00 93.06 163 GLY A C 1
ATOM 1163 O O . GLY A 1 163 ? 2.765 -2.107 -18.561 1.00 93.06 163 GLY A O 1
ATOM 1164 N N . LEU A 1 164 ? 3.278 -1.897 -16.388 1.00 94.38 164 LEU A N 1
ATOM 1165 C CA . LEU A 1 164 ? 3.369 -3.329 -16.065 1.00 94.38 164 LEU A CA 1
ATOM 1166 C C . LEU A 1 164 ? 1.987 -3.979 -15.907 1.00 94.38 164 LEU A C 1
ATOM 1168 O O . LEU A 1 164 ? 1.826 -5.174 -16.129 1.00 94.38 164 LEU A O 1
ATOM 1172 N N . VAL A 1 165 ? 0.971 -3.196 -15.557 1.00 96.75 165 VAL A N 1
ATOM 1173 C CA . VAL A 1 165 ? -0.435 -3.620 -15.425 1.00 96.75 165 VAL A CA 1
ATOM 1174 C C . VAL A 1 165 ? -1.333 -2.592 -16.132 1.00 96.75 165 VAL A C 1
ATOM 1176 O O . VAL A 1 165 ? -0.884 -1.466 -16.372 1.00 96.75 165 VAL A O 1
ATOM 1179 N N . PRO A 1 166 ? -2.577 -2.927 -16.533 1.00 97.06 166 PRO A N 1
ATOM 1180 C CA . PRO A 1 166 ? -3.406 -1.989 -17.281 1.00 97.06 166 PRO A CA 1
ATOM 1181 C C . PRO A 1 166 ? -3.830 -0.810 -16.402 1.00 97.06 166 PRO A C 1
ATOM 1183 O O . PRO A 1 166 ? -4.077 -0.975 -15.210 1.00 97.06 166 PRO A O 1
ATOM 1186 N N . ALA A 1 167 ? -4.002 0.371 -17.001 1.00 97.31 167 ALA A N 1
ATOM 1187 C CA . ALA A 1 167 ? -4.355 1.591 -16.270 1.00 97.31 167 ALA A CA 1
ATOM 1188 C C . ALA A 1 167 ? -5.649 1.466 -15.441 1.00 97.31 167 ALA A C 1
ATOM 1190 O O . ALA A 1 167 ? -5.760 2.059 -14.371 1.00 97.31 167 ALA A O 1
ATOM 1191 N N . VAL A 1 168 ? -6.603 0.639 -15.888 1.00 97.00 168 VAL A N 1
ATOM 1192 C CA . VAL A 1 168 ? -7.845 0.347 -15.149 1.00 97.00 168 VAL A CA 1
ATOM 1193 C C . VAL A 1 168 ? -7.587 -0.270 -13.767 1.00 97.00 168 VAL A C 1
ATOM 1195 O O . VAL A 1 168 ? -8.392 -0.087 -12.856 1.00 97.00 168 VAL A O 1
ATOM 1198 N N . PHE A 1 169 ? -6.452 -0.951 -13.576 1.00 97.19 169 PHE A N 1
ATOM 1199 C CA . PHE A 1 169 ? -6.079 -1.566 -12.302 1.00 97.19 169 PHE A CA 1
ATOM 1200 C C . PHE A 1 169 ? -5.872 -0.520 -11.197 1.00 97.19 169 PHE A C 1
ATOM 1202 O O . PHE A 1 169 ? -6.045 -0.825 -10.020 1.00 97.19 169 PHE A O 1
ATOM 1209 N N . LEU A 1 170 ? -5.620 0.746 -11.551 1.00 97.06 170 LEU A N 1
ATOM 1210 C CA . LEU A 1 170 ? -5.578 1.852 -10.592 1.00 97.06 170 LEU A CA 1
ATOM 1211 C C . LEU A 1 170 ? -6.894 2.003 -9.810 1.00 97.06 170 LEU A C 1
ATOM 1213 O O . LEU A 1 170 ? -6.881 2.354 -8.629 1.00 97.06 170 LEU A O 1
ATOM 1217 N N . LEU A 1 171 ? -8.037 1.685 -10.431 1.00 96.69 171 LEU A N 1
ATOM 1218 C CA . LEU A 1 171 ? -9.338 1.706 -9.757 1.00 96.69 171 LEU A CA 1
ATOM 1219 C C . LEU A 1 171 ? -9.377 0.748 -8.565 1.00 96.69 171 LEU A C 1
ATOM 1221 O O . LEU A 1 171 ? -10.070 1.021 -7.590 1.00 96.69 171 LEU A O 1
ATOM 1225 N N . VAL A 1 172 ? -8.621 -0.350 -8.621 1.00 95.38 172 VAL A N 1
ATOM 1226 C CA . VAL A 1 172 ? -8.531 -1.324 -7.533 1.00 95.38 172 VAL A CA 1
ATOM 1227 C C . VAL A 1 172 ? -7.800 -0.730 -6.329 1.00 95.38 172 VAL A C 1
ATOM 1229 O O . VAL A 1 172 ? -8.285 -0.858 -5.206 1.00 95.38 172 VAL A O 1
ATOM 1232 N N . GLY A 1 173 ? -6.698 -0.007 -6.553 1.00 93.19 173 GLY A N 1
ATOM 1233 C CA . GLY A 1 173 ? -5.996 0.724 -5.492 1.00 93.19 173 GLY A CA 1
ATOM 1234 C C . GLY A 1 173 ? -6.844 1.837 -4.871 1.00 93.19 173 GLY A C 1
ATOM 1235 O O . GLY A 1 173 ? -6.802 2.069 -3.663 1.00 93.19 173 GLY A O 1
ATOM 1236 N N . LEU A 1 174 ? -7.687 2.484 -5.678 1.00 94.88 174 LEU A N 1
ATOM 1237 C CA . LEU A 1 174 ? -8.607 3.532 -5.228 1.00 94.88 174 LEU A CA 1
ATOM 1238 C C . LEU A 1 174 ? -9.896 2.993 -4.588 1.00 94.88 174 LEU A C 1
ATOM 1240 O O . LEU A 1 174 ? -10.588 3.740 -3.891 1.00 94.88 174 LEU A O 1
ATOM 1244 N N . ALA A 1 175 ? -10.228 1.714 -4.785 1.00 92.25 175 ALA A N 1
ATOM 1245 C CA . ALA A 1 175 ? -11.523 1.147 -4.414 1.00 92.25 175 ALA A CA 1
ATOM 1246 C C . ALA A 1 175 ? -11.825 1.286 -2.918 1.00 92.25 175 ALA A C 1
ATOM 1248 O O . ALA A 1 175 ? -12.939 1.663 -2.546 1.00 92.25 175 ALA A O 1
ATOM 1249 N N . ARG A 1 176 ? -10.832 1.061 -2.046 1.00 89.62 176 ARG A N 1
ATOM 1250 C CA . ARG A 1 176 ? -10.996 1.247 -0.596 1.00 89.62 176 ARG A CA 1
ATOM 1251 C C . ARG A 1 176 ? -11.290 2.703 -0.246 1.00 89.62 176 ARG A C 1
ATOM 1253 O O . ARG A 1 176 ? -12.215 2.961 0.519 1.00 89.62 176 ARG A O 1
ATOM 1260 N N . TYR A 1 177 ? -10.532 3.651 -0.789 1.00 90.00 177 TYR A N 1
ATOM 1261 C CA . TYR A 1 177 ? -10.735 5.073 -0.503 1.00 90.00 177 TYR A CA 1
ATOM 1262 C C . TYR A 1 177 ? -12.102 5.545 -1.004 1.00 90.00 177 TYR A C 1
ATOM 1264 O O . TYR A 1 177 ? -12.809 6.254 -0.287 1.00 90.00 177 TYR A O 1
ATOM 1272 N N . GLY A 1 178 ? -12.527 5.065 -2.176 1.00 90.25 178 GLY A N 1
ATOM 1273 C CA . GLY A 1 178 ? -13.884 5.259 -2.686 1.00 90.25 178 GLY A CA 1
ATOM 1274 C C . GLY A 1 178 ? -14.949 4.659 -1.764 1.00 90.25 178 GLY A C 1
ATOM 1275 O O . GLY A 1 178 ? -15.945 5.316 -1.466 1.00 90.25 178 GLY A O 1
ATOM 1276 N N . PHE A 1 179 ? -14.726 3.450 -1.243 1.00 87.81 179 PHE A N 1
ATOM 1277 C CA . PHE A 1 179 ? -15.623 2.794 -0.292 1.00 87.81 179 PHE A CA 1
ATOM 1278 C C . PHE A 1 179 ? -15.747 3.588 1.017 1.00 87.81 179 PHE A C 1
ATOM 1280 O O . PHE A 1 179 ? -16.860 3.912 1.434 1.00 87.81 179 PHE A O 1
ATOM 1287 N N . VAL A 1 180 ? -14.624 3.964 1.637 1.00 87.62 180 VAL A N 1
ATOM 1288 C CA . VAL A 1 180 ? -14.586 4.760 2.876 1.00 87.62 180 VAL A CA 1
ATOM 1289 C C . VAL A 1 180 ? -15.224 6.134 2.661 1.00 87.62 180 VAL A C 1
ATOM 1291 O O . VAL A 1 180 ? -16.066 6.549 3.460 1.00 87.62 180 VAL A O 1
ATOM 1294 N N . GLY A 1 181 ? -14.902 6.815 1.558 1.00 88.94 181 GLY A N 1
ATOM 1295 C CA . GLY A 1 181 ? -15.514 8.089 1.178 1.00 88.94 181 GLY A CA 1
ATOM 1296 C C . GLY A 1 181 ? -17.023 7.967 0.954 1.00 88.94 181 GLY A C 1
ATOM 1297 O O . GLY A 1 181 ? -17.798 8.793 1.439 1.00 88.94 181 GLY A O 1
ATOM 1298 N N . GLY A 1 182 ? -17.463 6.889 0.306 1.00 88.38 182 GLY A N 1
ATOM 1299 C CA . GLY A 1 182 ? -18.873 6.573 0.105 1.00 88.38 182 GLY A CA 1
ATOM 1300 C C . GLY A 1 182 ? -19.619 6.317 1.418 1.00 88.38 182 GLY A C 1
ATOM 1301 O O . GLY A 1 182 ? -20.747 6.787 1.579 1.00 88.38 182 GLY A O 1
ATOM 1302 N N . VAL A 1 183 ? -19.001 5.618 2.376 1.00 88.06 183 VAL A N 1
ATOM 1303 C CA . VAL A 1 183 ? -19.553 5.430 3.730 1.00 88.06 183 VAL A CA 1
ATOM 1304 C C . VAL A 1 183 ? -19.639 6.766 4.468 1.00 88.06 183 VAL A C 1
ATOM 1306 O O . VAL A 1 183 ? -20.688 7.087 5.030 1.00 88.06 183 VAL A O 1
ATOM 1309 N N . ALA A 1 184 ? -18.577 7.572 4.435 1.00 87.81 184 ALA A N 1
ATOM 1310 C CA . ALA A 1 184 ? -18.534 8.879 5.085 1.00 87.81 184 ALA A CA 1
ATOM 1311 C C . ALA A 1 184 ? -19.610 9.829 4.537 1.00 87.81 184 ALA A C 1
ATOM 1313 O O . ALA A 1 184 ? -20.310 10.482 5.311 1.00 87.81 184 ALA A O 1
ATOM 1314 N N . LEU A 1 185 ? -19.807 9.861 3.216 1.00 90.25 185 LEU A N 1
ATOM 1315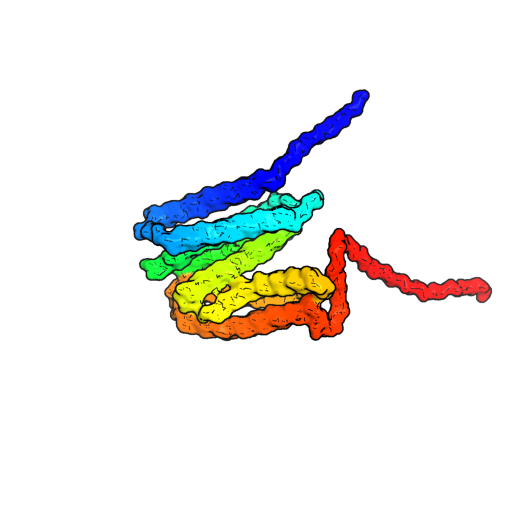 C CA . LEU A 1 185 ? -20.858 10.653 2.580 1.00 90.25 185 LEU A CA 1
ATOM 1316 C C . LEU A 1 185 ? -22.256 10.203 3.019 1.00 90.25 185 LEU A C 1
ATOM 1318 O O . LEU A 1 185 ? -23.109 11.046 3.292 1.00 90.25 185 LEU A O 1
ATOM 1322 N N . ARG A 1 186 ? -22.500 8.891 3.135 1.00 90.75 186 ARG A N 1
ATOM 1323 C CA . ARG A 1 186 ? -23.786 8.375 3.636 1.00 90.75 186 ARG A CA 1
ATOM 1324 C C . ARG A 1 186 ? -24.030 8.760 5.092 1.00 90.75 186 ARG A C 1
ATOM 1326 O O . ARG A 1 186 ? -25.132 9.213 5.392 1.00 90.75 186 ARG A O 1
ATOM 1333 N N . ARG A 1 187 ? -23.012 8.678 5.958 1.00 88.25 187 ARG A N 1
ATOM 1334 C CA . ARG A 1 187 ? -23.104 9.147 7.354 1.00 88.25 187 ARG A CA 1
ATOM 1335 C C . ARG A 1 187 ? -23.433 10.636 7.430 1.00 88.25 187 ARG A C 1
ATOM 1337 O O . ARG A 1 187 ? -24.346 11.015 8.150 1.00 88.25 187 ARG A O 1
ATOM 1344 N N . ARG A 1 188 ? -22.764 11.472 6.625 1.00 90.00 188 ARG A N 1
ATOM 1345 C CA . ARG A 1 188 ? -23.051 12.918 6.546 1.00 90.00 188 ARG A CA 1
ATOM 1346 C C . ARG A 1 188 ? -24.475 13.227 6.082 1.00 90.00 188 ARG A C 1
ATOM 1348 O O . ARG A 1 188 ? -25.025 14.248 6.464 1.00 90.00 188 ARG A O 1
ATOM 1355 N N . ARG A 1 189 ? -25.074 12.347 5.276 1.00 91.06 189 ARG A N 1
ATOM 1356 C CA . ARG A 1 189 ? -26.471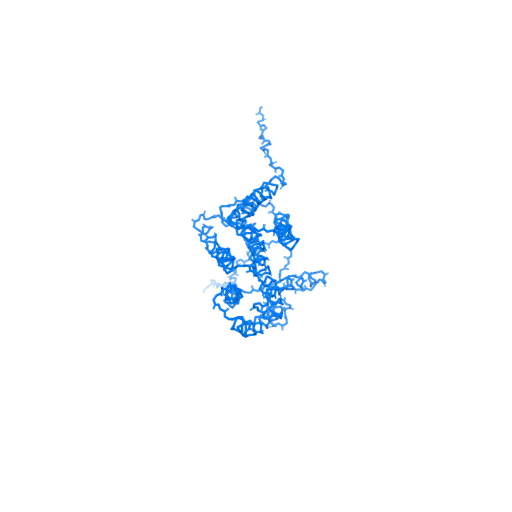 12.446 4.823 1.00 91.06 189 ARG A CA 1
ATOM 1357 C C . ARG A 1 189 ? -27.479 11.810 5.792 1.00 91.06 189 ARG A C 1
ATOM 1359 O O . ARG A 1 189 ? -28.644 11.690 5.433 1.00 91.06 189 ARG A O 1
ATOM 1366 N N . GLY A 1 190 ? -27.051 11.355 6.973 1.00 87.19 190 GLY A N 1
ATOM 1367 C CA . GLY A 1 190 ? -27.922 10.701 7.957 1.00 87.19 190 GLY A CA 1
ATOM 1368 C C . GLY A 1 190 ? -28.457 9.331 7.521 1.00 87.19 190 GLY A C 1
ATOM 1369 O O . GLY A 1 190 ? -29.419 8.834 8.098 1.00 87.19 190 GLY A O 1
ATOM 1370 N N . LEU A 1 191 ? -27.865 8.710 6.494 1.00 85.69 191 LEU A N 1
ATOM 1371 C CA . LEU A 1 191 ? -28.317 7.417 5.980 1.00 85.69 191 LEU A CA 1
ATOM 1372 C C . LEU A 1 191 ? -27.736 6.259 6.814 1.00 85.69 191 LEU A C 1
ATOM 1374 O O . LEU A 1 191 ? -26.560 6.309 7.185 1.00 85.69 191 LEU A O 1
ATOM 1378 N N . PRO A 1 192 ? -28.505 5.178 7.054 1.00 82.94 192 PRO A N 1
ATOM 1379 C CA . PRO A 1 192 ? -28.067 4.062 7.891 1.00 82.94 192 PRO A CA 1
ATOM 1380 C C . PRO A 1 192 ? -26.911 3.301 7.242 1.00 82.94 192 PRO A C 1
ATOM 1382 O O . PRO A 1 192 ? -26.986 2.948 6.063 1.00 82.94 192 PRO A O 1
ATOM 1385 N N . VAL A 1 193 ? -25.855 3.033 8.008 1.00 84.06 193 VAL A N 1
ATOM 1386 C CA . VAL A 1 193 ? -24.671 2.258 7.605 1.00 84.06 193 V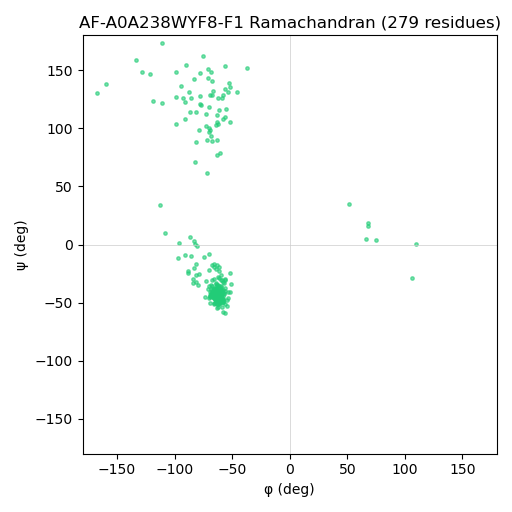AL A CA 1
ATOM 1387 C C . VAL A 1 193 ? -24.680 0.945 8.380 1.00 84.06 193 VAL A C 1
ATOM 1389 O O . VAL A 1 193 ? -24.705 0.957 9.611 1.00 84.06 193 VAL A O 1
ATOM 1392 N N . TYR A 1 194 ? -24.680 -0.168 7.652 1.00 81.38 194 TYR A N 1
ATOM 1393 C CA . TYR A 1 194 ? -24.689 -1.513 8.224 1.00 81.38 194 TYR A CA 1
ATOM 1394 C C . TYR A 1 194 ? -23.283 -2.113 8.237 1.00 81.38 194 TYR A C 1
ATOM 1396 O O . TYR A 1 194 ? -22.480 -1.835 7.341 1.00 81.38 194 TYR A O 1
ATOM 1404 N N . ASP A 1 195 ? -23.010 -2.953 9.234 1.00 73.94 195 ASP A N 1
ATOM 1405 C CA . ASP A 1 195 ? -21.745 -3.678 9.329 1.00 73.94 195 ASP A CA 1
ATOM 1406 C C . ASP A 1 195 ? -21.636 -4.779 8.272 1.00 73.94 195 ASP A C 1
ATOM 1408 O O . ASP A 1 195 ? -22.607 -5.466 7.944 1.00 73.94 195 ASP A O 1
ATOM 1412 N N . LEU A 1 196 ? -20.421 -4.961 7.753 1.00 72.56 196 LEU A N 1
ATOM 1413 C CA . LEU A 1 196 ? -20.101 -6.083 6.877 1.00 72.56 196 LEU A CA 1
ATOM 1414 C C . LEU A 1 196 ? -19.558 -7.243 7.695 1.00 72.56 196 LEU A C 1
ATOM 1416 O O . LEU A 1 196 ? -18.538 -7.113 8.372 1.00 72.56 196 LEU A O 1
ATOM 1420 N N . GLU A 1 197 ? -20.180 -8.403 7.525 1.00 68.12 197 GLU A N 1
ATOM 1421 C CA . GLU A 1 197 ? -19.678 -9.669 8.048 1.00 68.12 197 GLU A CA 1
ATOM 1422 C C . GLU A 1 197 ? -18.249 -9.962 7.551 1.00 68.12 197 GLU A C 1
ATOM 1424 O O . GLU A 1 197 ? -17.806 -9.503 6.490 1.00 68.12 197 GLU A O 1
ATOM 1429 N N . ALA A 1 198 ? -17.502 -10.738 8.338 1.00 63.84 198 ALA A N 1
ATOM 1430 C CA . ALA A 1 198 ? -16.174 -11.208 7.969 1.00 63.84 198 ALA A CA 1
ATOM 14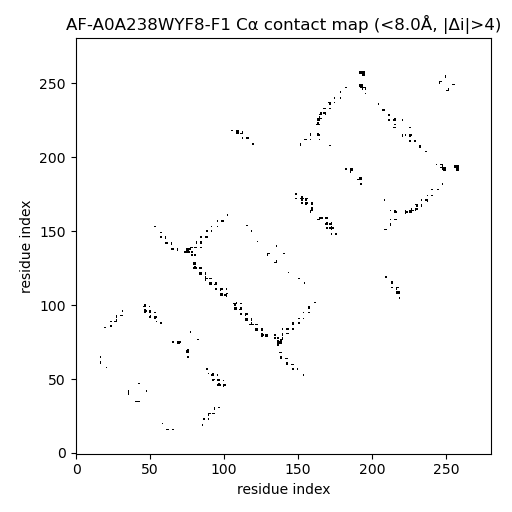31 C C . ALA A 1 198 ? -16.245 -12.108 6.721 1.00 63.84 198 ALA A C 1
ATOM 1433 O O . ALA A 1 198 ? -16.659 -13.260 6.795 1.00 63.84 198 ALA A O 1
ATOM 1434 N N . SER A 1 199 ? -15.827 -11.589 5.565 1.00 71.62 199 SER A N 1
ATOM 1435 C CA . SER A 1 199 ? -15.851 -12.330 4.298 1.00 71.62 199 SER A CA 1
ATOM 1436 C C . SER A 1 199 ? -14.484 -12.932 3.955 1.00 71.62 199 SER A C 1
ATOM 1438 O O . SER A 1 199 ? -13.487 -12.209 3.880 1.00 71.62 199 SER A O 1
ATOM 1440 N N . ARG A 1 200 ? -14.439 -14.249 3.681 1.00 76.06 200 ARG A N 1
ATOM 1441 C CA . ARG A 1 200 ? -13.250 -14.927 3.117 1.00 76.06 200 ARG A CA 1
ATOM 1442 C C . ARG A 1 200 ? -12.845 -14.330 1.767 1.00 76.06 200 ARG A C 1
ATOM 1444 O O . ARG A 1 200 ? -11.655 -14.273 1.472 1.00 76.06 200 ARG A O 1
ATOM 1451 N N . TYR A 1 201 ? -13.806 -13.823 0.995 1.00 79.69 201 TYR A N 1
ATOM 1452 C CA . TYR A 1 201 ? -13.549 -13.212 -0.307 1.00 79.69 201 TYR A CA 1
ATOM 1453 C C . TYR A 1 201 ? -12.651 -11.981 -0.202 1.00 79.69 201 TYR A C 1
ATOM 1455 O O . TYR A 1 201 ? -11.751 -11.838 -1.013 1.00 79.69 201 TYR A O 1
ATOM 1463 N N . ARG A 1 202 ? -12.785 -11.151 0.843 1.00 81.94 202 ARG A N 1
ATOM 1464 C CA . ARG A 1 202 ? -11.908 -9.977 1.024 1.00 81.94 202 ARG A CA 1
ATOM 1465 C C . ARG A 1 202 ? -10.435 -10.355 1.188 1.00 81.94 202 ARG A C 1
ATOM 1467 O O . ARG A 1 202 ? -9.579 -9.656 0.659 1.00 81.94 202 ARG A O 1
ATOM 1474 N N . LYS A 1 203 ? -10.150 -11.478 1.861 1.00 84.38 203 LYS A N 1
ATOM 1475 C CA . LYS A 1 203 ? -8.780 -12.002 1.990 1.00 84.38 203 LYS A CA 1
ATOM 1476 C C . LYS A 1 203 ? -8.231 -12.454 0.637 1.00 84.38 203 LYS A C 1
ATOM 1478 O O . LYS A 1 203 ? -7.111 -12.106 0.287 1.00 84.38 203 LYS A O 1
ATOM 1483 N N . VAL A 1 204 ? -9.040 -13.183 -0.136 1.00 89.38 204 VAL A N 1
ATOM 1484 C CA . VAL A 1 204 ? -8.665 -13.654 -1.480 1.00 89.38 204 VAL A CA 1
ATOM 1485 C C . VAL A 1 204 ? -8.430 -12.475 -2.423 1.00 89.38 204 VAL A C 1
ATOM 1487 O O . VAL A 1 204 ? -7.396 -12.415 -3.075 1.00 89.38 204 VAL A O 1
ATOM 1490 N N . THR A 1 205 ? -9.344 -11.505 -2.454 1.00 90.69 205 THR A N 1
ATOM 1491 C CA . THR A 1 205 ? -9.224 -10.287 -3.262 1.00 90.69 205 THR A CA 1
ATOM 1492 C C . THR A 1 205 ? -7.955 -9.513 -2.904 1.00 90.69 205 THR A C 1
ATOM 1494 O O . THR A 1 205 ? -7.203 -9.163 -3.804 1.00 90.69 205 THR A O 1
ATOM 1497 N N . GLY A 1 206 ? -7.660 -9.304 -1.615 1.00 91.06 206 GLY A N 1
ATOM 1498 C CA . GLY A 1 206 ? -6.416 -8.656 -1.180 1.00 91.06 206 GLY A CA 1
ATOM 1499 C C . GLY A 1 206 ? -5.162 -9.384 -1.675 1.00 91.06 206 GLY A C 1
ATOM 1500 O O . GLY A 1 206 ? -4.284 -8.761 -2.270 1.00 91.06 206 GLY A O 1
ATOM 1501 N N . ALA A 1 207 ? -5.122 -10.712 -1.526 1.00 91.62 207 ALA A N 1
ATOM 1502 C CA . ALA A 1 207 ? -4.016 -11.535 -2.013 1.00 91.62 207 ALA A CA 1
ATOM 1503 C C . ALA A 1 207 ? -3.863 -11.477 -3.543 1.00 91.62 207 ALA A C 1
ATOM 1505 O O . ALA A 1 207 ? -2.743 -11.388 -4.038 1.00 91.62 207 ALA A O 1
ATOM 1506 N N . LEU A 1 208 ? -4.967 -11.469 -4.300 1.00 94.94 208 LEU A N 1
ATOM 1507 C CA . LEU A 1 208 ? -4.939 -11.312 -5.758 1.00 94.94 208 LEU A CA 1
ATOM 1508 C C . LEU A 1 208 ? -4.392 -9.943 -6.172 1.00 94.94 208 LEU A C 1
ATOM 1510 O O . LEU A 1 208 ? -3.615 -9.864 -7.122 1.00 94.94 208 LEU A O 1
ATO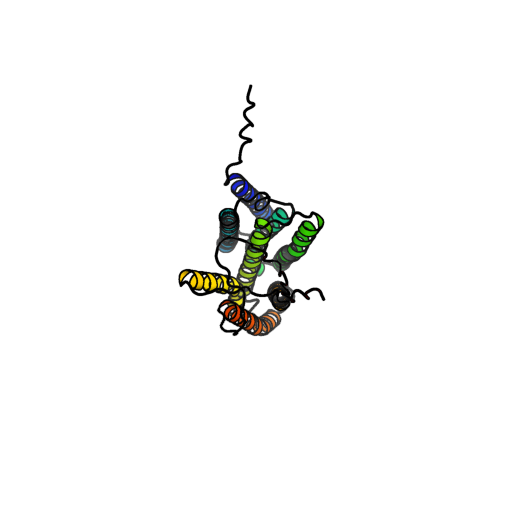M 1514 N N . ILE A 1 209 ? -4.753 -8.874 -5.457 1.00 96.00 209 ILE A N 1
ATOM 1515 C CA . ILE A 1 209 ? -4.238 -7.524 -5.720 1.00 96.00 209 ILE A CA 1
ATOM 1516 C C . ILE A 1 209 ? -2.729 -7.485 -5.496 1.00 96.00 209 ILE A C 1
ATOM 1518 O O . ILE A 1 209 ? -1.982 -7.127 -6.405 1.00 96.00 209 ILE A O 1
ATOM 1522 N N . MET A 1 210 ? -2.279 -7.893 -4.307 1.00 95.38 210 MET A N 1
ATOM 1523 C CA . MET A 1 210 ? -0.859 -7.898 -3.950 1.00 95.38 210 MET A CA 1
ATOM 1524 C C . MET A 1 210 ? -0.055 -8.825 -4.869 1.00 95.38 210 MET A C 1
ATOM 1526 O O . MET A 1 210 ? 1.014 -8.445 -5.338 1.00 95.38 210 MET A O 1
ATOM 1530 N N . GLY A 1 211 ? -0.593 -10.001 -5.200 1.00 96.19 211 GLY A N 1
ATOM 1531 C CA . GLY A 1 211 ? 0.019 -10.944 -6.133 1.00 96.19 211 GLY A CA 1
ATOM 1532 C C . GLY A 1 211 ? 0.138 -10.390 -7.552 1.00 96.19 211 GLY A C 1
ATOM 1533 O O . GLY A 1 211 ? 1.162 -10.587 -8.195 1.00 96.19 211 GLY A O 1
ATOM 1534 N N . THR A 1 212 ? -0.857 -9.637 -8.027 1.00 96.81 212 THR A N 1
ATOM 1535 C CA . THR A 1 212 ? -0.803 -8.983 -9.348 1.00 96.81 212 THR A CA 1
ATOM 1536 C C . THR A 1 212 ? 0.258 -7.884 -9.384 1.00 96.81 212 THR A C 1
ATOM 1538 O O . THR A 1 212 ? 0.994 -7.780 -10.363 1.00 96.81 212 THR A O 1
ATOM 1541 N N . ILE A 1 213 ? 0.389 -7.100 -8.307 1.00 96.88 213 ILE A N 1
ATOM 1542 C CA . ILE A 1 213 ? 1.454 -6.093 -8.179 1.00 96.88 213 ILE A CA 1
ATOM 1543 C C . ILE A 1 213 ? 2.827 -6.778 -8.185 1.00 96.88 213 ILE A C 1
ATOM 1545 O O . ILE A 1 213 ? 3.696 -6.391 -8.963 1.00 96.88 213 ILE A O 1
ATOM 1549 N N . ALA A 1 214 ? 3.010 -7.826 -7.376 1.00 96.50 214 ALA A N 1
ATOM 1550 C CA . ALA A 1 214 ? 4.261 -8.580 -7.315 1.00 96.50 214 ALA A CA 1
ATOM 1551 C C . ALA A 1 214 ? 4.618 -9.234 -8.662 1.00 96.50 214 ALA A C 1
ATOM 1553 O O . ALA A 1 214 ? 5.772 -9.182 -9.075 1.00 96.50 214 ALA A O 1
ATOM 1554 N N . LEU A 1 215 ? 3.632 -9.793 -9.373 1.00 96.12 215 LEU A N 1
ATOM 1555 C CA . LEU A 1 215 ? 3.818 -10.353 -10.712 1.00 96.12 215 LEU A CA 1
ATOM 1556 C C . LEU A 1 215 ? 4.270 -9.283 -11.711 1.00 96.12 215 LEU A C 1
ATOM 1558 O O . LEU A 1 215 ? 5.172 -9.539 -12.499 1.00 96.12 215 LEU A O 1
ATOM 1562 N N . GLY A 1 216 ? 3.664 -8.094 -11.671 1.00 94.38 216 GLY A N 1
ATOM 1563 C CA . GLY A 1 216 ? 4.063 -6.978 -12.527 1.00 94.38 216 GLY A CA 1
ATOM 1564 C C . GLY A 1 216 ? 5.488 -6.502 -12.247 1.00 94.38 216 GLY A C 1
ATOM 1565 O O . GLY A 1 216 ? 6.216 -6.196 -13.180 1.00 94.38 216 GLY A O 1
ATOM 1566 N N . LEU A 1 217 ? 5.901 -6.475 -10.976 1.00 94.19 217 LEU A N 1
ATOM 1567 C CA . LEU A 1 217 ? 7.250 -6.071 -10.560 1.00 94.19 217 LEU A CA 1
ATOM 1568 C C . LEU A 1 217 ? 8.335 -7.117 -10.859 1.00 94.19 217 LEU A C 1
ATOM 1570 O O . LEU A 1 217 ? 9.516 -6.811 -10.703 1.00 94.19 217 LEU A O 1
ATOM 1574 N N . LEU A 1 218 ? 7.966 -8.340 -11.248 1.00 93.88 218 LEU A N 1
ATOM 1575 C CA . LEU A 1 218 ? 8.912 -9.421 -11.495 1.00 93.88 218 LEU A CA 1
ATOM 1576 C C . LEU A 1 218 ? 9.689 -9.157 -12.801 1.00 93.88 218 LEU A C 1
ATOM 1578 O O . LEU A 1 218 ? 9.095 -9.245 -13.875 1.00 93.88 218 LEU A O 1
ATOM 1582 N N . PRO A 1 219 ? 11.013 -8.883 -12.762 1.00 89.56 219 PRO A N 1
ATOM 1583 C CA . PRO A 1 219 ? 11.738 -8.391 -13.943 1.00 89.56 219 PRO A CA 1
ATOM 1584 C C . PRO A 1 219 ? 11.830 -9.383 -15.109 1.00 89.56 219 PRO A C 1
ATOM 1586 O O . PRO A 1 219 ? 12.172 -8.997 -16.221 1.00 89.56 219 PRO A O 1
ATOM 1589 N N . THR A 1 220 ? 11.579 -10.667 -14.850 1.00 90.44 220 THR A N 1
ATOM 1590 C CA . THR A 1 220 ? 11.620 -11.747 -15.845 1.00 90.44 220 THR A CA 1
ATOM 1591 C C . THR A 1 220 ? 10.273 -12.007 -16.516 1.00 90.44 220 THR A C 1
ATOM 1593 O O . THR A 1 220 ? 10.216 -12.792 -17.460 1.00 90.44 220 THR A O 1
ATOM 1596 N N . VAL A 1 221 ? 9.189 -11.393 -16.035 1.00 92.31 221 VAL A N 1
ATOM 1597 C CA . VAL A 1 221 ? 7.846 -11.576 -16.593 1.00 92.31 221 VAL A CA 1
ATOM 1598 C C . VAL A 1 221 ? 7.619 -10.588 -17.723 1.00 92.31 221 VAL A C 1
ATOM 1600 O O . VAL A 1 221 ? 7.835 -9.388 -17.572 1.00 92.31 221 VAL A O 1
ATOM 1603 N N . ASP A 1 222 ? 7.130 -11.098 -18.852 1.00 92.62 222 ASP A N 1
ATOM 1604 C CA . ASP A 1 222 ? 6.675 -10.251 -19.948 1.00 92.62 222 ASP A CA 1
ATOM 1605 C C . ASP A 1 222 ? 5.482 -9.390 -19.478 1.00 92.62 222 ASP A C 1
ATOM 1607 O O . ASP A 1 222 ? 4.475 -9.948 -19.013 1.00 92.62 222 ASP A O 1
ATOM 1611 N N . PRO A 1 223 ? 5.535 -8.052 -19.635 1.00 92.69 223 PRO A N 1
ATOM 1612 C CA . PRO A 1 223 ? 4.426 -7.160 -19.313 1.00 92.69 223 PRO A CA 1
ATOM 1613 C C . PRO A 1 223 ? 3.081 -7.551 -19.946 1.00 92.69 223 PRO A C 1
ATOM 1615 O O . PRO A 1 223 ? 2.027 -7.187 -19.427 1.00 92.69 223 PRO A O 1
ATOM 1618 N N . ALA A 1 224 ? 3.062 -8.280 -21.065 1.00 95.31 224 ALA A N 1
ATOM 1619 C CA . ALA A 1 224 ? 1.831 -8.811 -21.648 1.00 95.31 224 ALA A CA 1
ATOM 1620 C C . ALA A 1 224 ? 1.100 -9.771 -20.692 1.00 95.31 224 ALA A C 1
ATOM 1622 O O . ALA A 1 224 ? -0.124 -9.695 -20.560 1.00 95.31 224 ALA A O 1
ATOM 1623 N N . VAL A 1 225 ? 1.841 -10.623 -19.977 1.00 96.44 225 VAL A N 1
ATOM 1624 C CA . VAL A 1 225 ? 1.287 -11.596 -19.024 1.00 96.44 225 VAL A CA 1
ATOM 1625 C C . VAL A 1 225 ? 0.712 -10.880 -17.806 1.00 96.44 225 VAL A C 1
ATOM 1627 O O . VAL A 1 225 ? -0.446 -11.103 -17.449 1.00 96.44 225 VAL A O 1
ATOM 1630 N N . SER A 1 226 ? 1.473 -9.973 -17.191 1.00 95.94 226 SER A N 1
ATOM 1631 C CA . SER A 1 226 ? 1.003 -9.204 -16.033 1.00 95.94 226 SER A CA 1
ATOM 1632 C C . SER A 1 226 ? -0.175 -8.294 -16.388 1.00 95.94 226 SER A C 1
ATOM 1634 O O . SER A 1 226 ? -1.098 -8.143 -15.585 1.00 95.94 226 SER A O 1
ATOM 1636 N N . ARG A 1 227 ? -0.225 -7.753 -17.614 1.00 96.25 227 ARG A N 1
ATOM 1637 C CA . ARG A 1 227 ? -1.390 -6.998 -18.093 1.00 96.25 227 ARG A CA 1
ATOM 1638 C C . ARG A 1 227 ? -2.622 -7.873 -18.281 1.00 96.25 227 ARG A C 1
ATOM 1640 O O . ARG A 1 227 ? -3.711 -7.451 -17.893 1.00 96.25 227 ARG A O 1
ATOM 1647 N N . ALA A 1 228 ? -2.466 -9.068 -18.850 1.00 97.06 228 ALA A N 1
ATOM 1648 C CA . ALA A 1 228 ? -3.562 -10.020 -19.014 1.00 97.06 228 ALA A CA 1
ATOM 1649 C C . ALA A 1 228 ? -4.146 -10.428 -17.653 1.00 97.06 228 ALA A C 1
ATOM 1651 O O . ALA A 1 228 ? -5.362 -10.367 -17.460 1.00 97.06 228 ALA A O 1
ATOM 1652 N N . VAL A 1 229 ? -3.282 -10.742 -16.681 1.00 96.81 229 VAL A N 1
ATOM 1653 C CA . VAL A 1 229 ? -3.696 -11.006 -15.295 1.00 96.81 229 VAL A CA 1
ATOM 1654 C C . VAL A 1 229 ? -4.395 -9.786 -14.702 1.00 96.81 229 VAL A C 1
ATOM 1656 O O . VAL A 1 229 ? -5.486 -9.926 -14.160 1.00 96.81 229 VAL A O 1
ATOM 1659 N N . GLY A 1 230 ? -3.832 -8.585 -14.867 1.00 96.00 230 GLY A N 1
ATOM 1660 C CA . GLY A 1 230 ? -4.430 -7.333 -14.405 1.00 96.00 230 GLY A CA 1
ATOM 1661 C C . GLY A 1 230 ? -5.858 -7.122 -14.915 1.00 96.00 230 GLY A C 1
ATOM 1662 O O . GLY A 1 230 ? -6.752 -6.815 -14.126 1.00 96.00 230 GLY A O 1
ATOM 1663 N N . TRP A 1 231 ? -6.115 -7.349 -16.205 1.00 96.19 231 TRP A N 1
ATOM 1664 C CA . TRP A 1 231 ? -7.468 -7.300 -16.770 1.00 96.19 231 TRP A CA 1
ATOM 1665 C C . TRP A 1 231 ? -8.395 -8.353 -16.161 1.00 96.19 231 TRP A C 1
ATOM 1667 O O . TRP A 1 231 ? -9.511 -8.020 -15.757 1.00 96.19 231 TRP A O 1
ATOM 1677 N N . LEU A 1 232 ? -7.916 -9.594 -16.048 1.00 96.19 232 LEU A N 1
ATOM 1678 C CA . LEU A 1 232 ? -8.675 -10.718 -15.502 1.00 96.19 232 LEU A CA 1
ATOM 1679 C C . LEU A 1 232 ? -9.124 -10.458 -14.058 1.00 96.19 232 LEU A C 1
ATOM 1681 O O . LEU A 1 232 ? -10.270 -10.734 -13.711 1.00 96.19 232 LEU A O 1
ATOM 1685 N N . VAL A 1 233 ? -8.239 -9.919 -13.213 1.00 95.25 233 VAL A N 1
ATOM 1686 C CA . VAL A 1 233 ? -8.536 -9.710 -11.789 1.00 95.25 233 VAL A CA 1
ATOM 1687 C C . VAL A 1 233 ? -9.336 -8.433 -11.530 1.00 95.25 233 VAL A C 1
ATOM 1689 O O . VAL A 1 233 ? -10.156 -8.413 -10.614 1.00 95.25 233 VAL A O 1
ATOM 1692 N N . THR A 1 234 ? -9.152 -7.374 -12.330 1.00 95.00 234 THR A N 1
ATOM 1693 C CA . THR A 1 234 ? -9.766 -6.058 -12.066 1.00 95.00 234 THR A CA 1
ATOM 1694 C C . THR A 1 234 ? -11.289 -6.142 -11.986 1.00 95.00 234 THR A C 1
ATOM 1696 O O . THR A 1 234 ? -11.885 -5.655 -11.026 1.00 95.00 234 THR A O 1
ATOM 1699 N N . GLY A 1 235 ? -11.926 -6.776 -12.976 1.00 93.56 235 GLY A N 1
ATOM 1700 C CA . GLY A 1 235 ? -13.387 -6.857 -13.071 1.00 93.56 235 GLY A CA 1
ATOM 1701 C C . GLY A 1 235 ? -14.038 -7.504 -11.841 1.00 93.56 235 GLY A C 1
ATOM 1702 O O . GLY A 1 235 ? -14.846 -6.846 -11.178 1.00 93.56 235 GLY A O 1
ATOM 1703 N N . PRO A 1 236 ? -13.672 -8.751 -11.484 1.00 93.19 236 PRO A N 1
ATOM 1704 C CA . PRO A 1 236 ? -14.193 -9.432 -10.298 1.00 93.19 236 PRO A CA 1
ATOM 1705 C C . PRO A 1 236 ? -13.943 -8.668 -8.994 1.00 93.19 236 PRO A C 1
ATOM 1707 O O . PRO A 1 236 ? -14.826 -8.605 -8.138 1.00 93.19 236 PRO A O 1
ATOM 1710 N N . ILE A 1 237 ? -12.767 -8.050 -8.847 1.00 93.38 237 ILE A N 1
ATOM 1711 C CA . ILE A 1 237 ? -12.414 -7.282 -7.649 1.00 93.38 237 ILE A CA 1
ATOM 1712 C C . ILE A 1 237 ? -13.318 -6.053 -7.507 1.00 93.38 237 ILE A C 1
ATOM 1714 O O . ILE A 1 237 ? -13.918 -5.846 -6.450 1.00 93.38 237 ILE A O 1
ATOM 1718 N N . LEU A 1 238 ? -13.460 -5.252 -8.565 1.00 93.44 238 LEU A N 1
ATOM 1719 C CA . LEU A 1 238 ? -14.319 -4.067 -8.542 1.00 93.44 238 LEU A CA 1
ATOM 1720 C C . LEU A 1 238 ? -15.790 -4.444 -8.344 1.00 93.44 238 LEU A C 1
ATOM 1722 O O . LEU A 1 238 ? -16.486 -3.799 -7.559 1.00 93.44 238 LEU A O 1
ATOM 1726 N N . ALA A 1 239 ? -16.251 -5.525 -8.978 1.00 91.31 239 ALA A N 1
ATOM 1727 C CA . ALA A 1 239 ? -17.593 -6.054 -8.767 1.00 91.31 239 ALA A CA 1
ATOM 1728 C C . ALA A 1 239 ? -17.820 -6.448 -7.299 1.00 91.31 239 ALA A C 1
ATOM 1730 O O . ALA A 1 239 ? -18.855 -6.105 -6.727 1.00 91.31 239 ALA A O 1
ATOM 1731 N N . HIS A 1 240 ? -16.838 -7.088 -6.655 1.00 89.44 240 HIS A N 1
ATOM 1732 C CA . HIS A 1 240 ? -16.898 -7.411 -5.229 1.00 89.44 240 HIS A CA 1
ATOM 1733 C C . HIS A 1 240 ? -16.938 -6.150 -4.348 1.00 89.44 240 HIS A C 1
ATOM 1735 O O . HIS A 1 240 ? -17.682 -6.112 -3.373 1.00 89.44 240 HIS A O 1
ATOM 1741 N N . PHE A 1 241 ? -16.207 -5.084 -4.689 1.00 87.88 241 PHE A N 1
ATOM 1742 C CA . PHE A 1 241 ? -16.285 -3.808 -3.961 1.00 87.88 241 PHE A CA 1
ATOM 1743 C C . PHE A 1 241 ? -17.657 -3.135 -4.088 1.00 87.88 241 PHE A C 1
ATOM 1745 O O . PHE A 1 241 ? -18.214 -2.661 -3.094 1.00 87.88 241 PHE A O 1
ATOM 1752 N N . VAL A 1 242 ? -18.230 -3.114 -5.294 1.00 88.56 242 VAL A N 1
ATOM 1753 C CA . VAL A 1 242 ? -19.592 -2.606 -5.531 1.00 88.56 242 VAL A CA 1
ATOM 1754 C C . VAL A 1 242 ? -20.610 -3.449 -4.769 1.00 88.56 242 VAL A C 1
ATOM 1756 O O . VAL A 1 242 ? -21.521 -2.912 -4.133 1.00 88.56 242 VAL A O 1
ATOM 1759 N N . TRP A 1 243 ? -20.421 -4.770 -4.770 1.00 86.75 243 TRP A N 1
ATOM 1760 C CA . TRP A 1 243 ? -21.196 -5.688 -3.957 1.00 86.75 243 TRP A CA 1
ATOM 1761 C C . TRP A 1 243 ? -21.087 -5.266 -2.485 1.00 86.75 243 TRP A C 1
ATOM 1763 O O . TRP A 1 243 ? -22.097 -4.904 -1.885 1.00 86.75 243 TRP A O 1
ATOM 1773 N N . ASP A 1 244 ? -19.909 -5.206 -1.886 1.00 86.31 244 ASP A N 1
ATOM 1774 C CA . ASP A 1 244 ? -19.733 -4.793 -0.489 1.00 86.31 244 ASP A CA 1
ATOM 1775 C C . ASP A 1 244 ? -20.417 -3.450 -0.166 1.00 86.31 244 ASP A C 1
ATOM 1777 O O . ASP A 1 244 ? -21.121 -3.344 0.843 1.00 86.31 244 ASP A O 1
ATOM 1781 N N . TYR A 1 24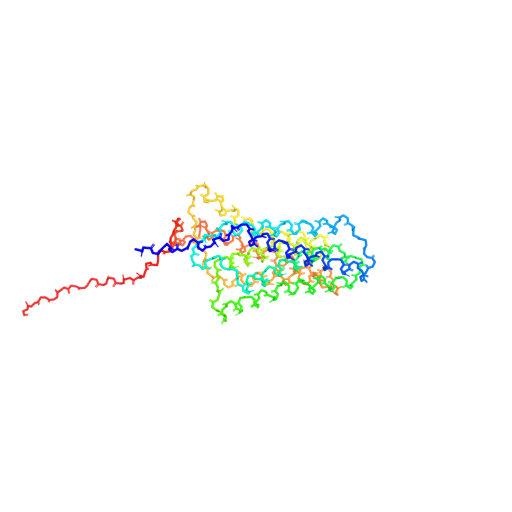5 ? -20.350 -2.462 -1.064 1.00 84.75 245 TYR A N 1
ATOM 1782 C CA . TYR A 1 245 ? -21.033 -1.174 -0.898 1.00 84.75 245 TYR A CA 1
ATOM 1783 C C . TYR A 1 245 ? -22.572 -1.284 -0.868 1.00 84.75 245 TYR A C 1
ATOM 1785 O O . TYR A 1 245 ? -23.248 -0.618 -0.071 1.00 84.75 245 TYR A O 1
ATOM 1793 N N . PHE A 1 246 ? -23.167 -2.156 -1.685 1.00 86.12 246 PHE A N 1
ATOM 1794 C CA . PHE A 1 246 ? -24.604 -2.451 -1.596 1.00 86.12 246 PHE A CA 1
ATOM 1795 C C . PHE A 1 246 ? -24.993 -3.148 -0.289 1.00 86.12 246 PHE A C 1
ATOM 1797 O O . PHE A 1 246 ? -26.096 -2.927 0.216 1.00 86.12 246 PHE A O 1
ATOM 1804 N N . GLY A 1 247 ? -24.078 -3.927 0.293 1.00 81.88 247 GLY A N 1
ATOM 1805 C CA . GLY A 1 247 ? -24.224 -4.478 1.640 1.00 81.88 247 GLY A CA 1
ATOM 1806 C C . GLY A 1 247 ? -24.299 -3.373 2.694 1.00 81.88 247 GLY A C 1
ATOM 1807 O O . GLY A 1 247 ? -25.296 -3.281 3.408 1.00 81.88 247 GLY A O 1
ATOM 1808 N N . VAL A 1 248 ? -23.310 -2.469 2.713 1.00 83.06 248 VAL A N 1
ATOM 1809 C CA . VAL A 1 248 ? -23.260 -1.321 3.646 1.00 83.06 248 VAL A CA 1
ATOM 1810 C C . VAL A 1 248 ? -24.509 -0.447 3.556 1.00 83.06 248 VAL A C 1
ATOM 1812 O O . VAL A 1 248 ? -24.963 0.114 4.554 1.00 83.06 248 VAL A O 1
ATOM 1815 N N . SER A 1 249 ? -25.040 -0.267 2.347 1.00 81.19 249 SER A N 1
ATOM 1816 C CA . SER A 1 249 ? -26.168 0.633 2.098 1.00 81.19 249 SER A CA 1
ATOM 1817 C C . SER A 1 249 ? -27.539 0.031 2.402 1.00 81.19 249 SER A C 1
ATOM 1819 O O . SER A 1 249 ? -28.540 0.726 2.235 1.00 81.19 249 SER A O 1
ATOM 1821 N N . GLY A 1 250 ? -27.603 -1.224 2.859 1.00 74.94 250 GLY A N 1
ATOM 1822 C CA . GLY A 1 250 ? -28.858 -1.902 3.202 1.00 74.94 250 GLY A CA 1
ATOM 1823 C C . GLY A 1 250 ? -29.674 -2.351 1.990 1.00 74.94 250 GLY A C 1
ATOM 1824 O O . GLY A 1 250 ? -30.750 -2.919 2.145 1.00 74.94 250 GLY A O 1
ATOM 1825 N N . ARG A 1 251 ? -29.152 -2.167 0.771 1.00 76.88 251 ARG A N 1
ATOM 1826 C CA . ARG A 1 251 ? -29.821 -2.564 -0.480 1.00 76.88 251 ARG A CA 1
ATOM 1827 C C . ARG A 1 251 ? -29.878 -4.082 -0.673 1.00 76.88 251 ARG A C 1
ATOM 1829 O O . ARG A 1 251 ? -30.570 -4.555 -1.563 1.00 76.88 251 ARG A O 1
ATOM 1836 N N . ARG A 1 252 ? -29.188 -4.844 0.183 1.00 68.00 252 ARG A N 1
ATOM 1837 C CA . ARG A 1 252 ? -29.236 -6.314 0.242 1.00 68.00 252 ARG A CA 1
ATOM 1838 C C . ARG A 1 252 ? -30.397 -6.903 1.049 1.00 68.00 252 ARG A C 1
ATOM 1840 O O . ARG A 1 252 ? -30.433 -8.116 1.224 1.00 68.00 252 ARG A O 1
ATOM 1847 N N . GLY A 1 253 ? -31.312 -6.094 1.585 1.00 52.69 253 GLY A N 1
ATOM 1848 C CA . GLY A 1 253 ? -32.501 -6.600 2.290 1.00 52.69 253 GLY A CA 1
ATOM 1849 C C . GLY A 1 253 ? -32.225 -7.352 3.604 1.00 52.69 253 GLY A C 1
ATOM 1850 O O . GLY A 1 253 ? -33.156 -7.866 4.219 1.00 52.69 253 GLY A O 1
ATOM 1851 N N . ARG A 1 254 ? -30.973 -7.415 4.080 1.00 52.62 254 ARG A N 1
ATOM 1852 C CA . ARG A 1 254 ? -30.631 -8.024 5.373 1.00 52.62 254 ARG A CA 1
ATOM 1853 C C . ARG A 1 254 ? -30.792 -7.006 6.501 1.00 52.62 254 ARG A C 1
ATOM 1855 O O . ARG A 1 254 ? -30.186 -5.938 6.461 1.00 52.62 254 ARG A O 1
ATOM 1862 N N . ARG A 1 255 ? -31.571 -7.375 7.527 1.00 47.91 255 ARG A N 1
ATOM 1863 C CA . ARG A 1 255 ? -31.653 -6.699 8.835 1.00 47.91 255 ARG A CA 1
ATOM 1864 C C . ARG A 1 255 ? -30.289 -6.770 9.543 1.00 47.91 255 ARG A C 1
ATOM 1866 O O . ARG A 1 255 ? -30.081 -7.610 10.409 1.00 47.91 255 ARG A O 1
ATOM 1873 N N . GLY A 1 256 ? -29.332 -5.940 9.137 1.00 49.72 256 GLY A N 1
ATOM 1874 C CA . GLY A 1 256 ? -28.076 -5.752 9.863 1.00 49.72 256 GLY A CA 1
ATOM 1875 C C . GLY A 1 256 ? -28.283 -4.846 11.076 1.00 49.72 256 GLY A C 1
ATOM 1876 O O . GLY A 1 256 ? -29.105 -3.928 11.029 1.00 49.72 256 GLY A O 1
ATOM 1877 N N . ARG A 1 257 ? -27.528 -5.079 12.158 1.00 53.81 257 ARG A N 1
ATOM 1878 C CA . ARG A 1 257 ? -27.434 -4.128 13.277 1.00 53.81 257 ARG A CA 1
ATOM 1879 C C . ARG A 1 257 ? -26.936 -2.783 12.739 1.00 53.81 257 ARG A C 1
ATOM 1881 O O . ARG A 1 257 ? -25.955 -2.726 12.003 1.00 53.81 257 ARG A O 1
ATOM 1888 N N . THR A 1 258 ? -27.650 -1.709 13.057 1.00 49.88 258 THR A N 1
ATOM 1889 C CA . THR A 1 258 ? -27.243 -0.344 12.712 1.00 49.88 258 THR A CA 1
ATOM 1890 C C . THR A 1 258 ? -26.159 0.117 13.675 1.00 49.88 258 THR A C 1
ATOM 1892 O O . THR A 1 258 ? -26.380 0.085 14.886 1.00 49.88 258 THR A O 1
ATOM 1895 N N . VAL A 1 259 ? -25.032 0.608 13.160 1.00 52.12 259 VAL A N 1
ATOM 1896 C CA . VAL A 1 259 ? -24.041 1.299 13.992 1.00 52.12 259 VAL A CA 1
ATOM 1897 C C . VAL A 1 259 ? -24.612 2.670 14.360 1.00 52.12 259 VAL A C 1
ATOM 1899 O O . VAL A 1 259 ? -24.637 3.577 13.529 1.00 52.12 259 VAL A O 1
ATOM 1902 N N . ARG A 1 260 ? -25.118 2.807 15.590 1.00 45.38 260 ARG A N 1
ATOM 1903 C CA . ARG A 1 260 ? -25.375 4.105 16.230 1.00 45.38 260 ARG A CA 1
ATOM 1904 C C . ARG A 1 260 ? -24.160 4.459 17.085 1.00 45.38 260 ARG A C 1
ATOM 1906 O O . ARG A 1 260 ? -23.602 3.591 17.748 1.00 45.38 260 ARG A O 1
ATOM 1913 N N . ASP A 1 261 ? -23.737 5.713 17.004 1.00 47.69 261 ASP A N 1
ATOM 1914 C CA . ASP A 1 261 ? -22.526 6.237 17.629 1.00 47.69 261 ASP A CA 1
ATOM 1915 C C . ASP A 1 261 ? -22.348 5.803 19.101 1.00 47.69 261 ASP A C 1
ATOM 1917 O O . ASP A 1 261 ? -23.242 5.981 19.923 1.00 47.69 261 ASP A O 1
ATOM 1921 N N . GLY A 1 262 ? -21.151 5.309 19.448 1.00 44.38 262 GLY A N 1
ATOM 1922 C CA . GLY A 1 262 ? -20.560 5.598 20.762 1.00 44.38 262 GLY A CA 1
ATOM 1923 C C . GLY A 1 262 ? -20.429 4.506 21.832 1.00 44.38 262 GLY A C 1
ATOM 1924 O O . GLY A 1 262 ? -19.861 4.821 22.877 1.00 44.38 262 GLY A O 1
ATOM 1925 N N . GLY A 1 263 ? -20.826 3.246 21.632 1.00 29.95 263 GLY A N 1
ATOM 1926 C CA . GLY A 1 263 ? -20.615 2.232 22.678 1.00 29.95 263 GLY A CA 1
ATOM 1927 C C . GLY A 1 263 ? -20.825 0.792 22.232 1.00 29.95 263 GLY A C 1
ATOM 1928 O O . GLY A 1 263 ? -21.849 0.466 21.642 1.00 29.95 263 GLY A O 1
ATOM 1929 N N . TRP A 1 264 ? -19.859 -0.077 22.544 1.00 33.03 264 TRP A N 1
ATOM 1930 C CA . TRP A 1 264 ? -20.073 -1.522 22.550 1.00 33.03 264 TRP A CA 1
ATOM 1931 C C . TRP A 1 264 ? -20.989 -1.856 23.730 1.00 33.03 264 TRP A C 1
ATOM 1933 O O . TRP A 1 264 ? -20.522 -1.978 24.858 1.00 33.03 264 TRP A O 1
ATOM 1943 N N . THR A 1 265 ? -22.288 -1.996 23.486 1.00 26.58 265 THR A N 1
ATOM 1944 C CA . THR A 1 265 ? -23.147 -2.782 24.371 1.00 26.58 265 THR A CA 1
ATOM 1945 C C . THR A 1 265 ? -23.314 -4.160 23.747 1.00 26.58 265 THR A C 1
ATOM 1947 O O . THR A 1 265 ? -24.023 -4.359 22.759 1.00 26.58 265 THR A O 1
ATOM 1950 N N . VAL A 1 266 ? -22.593 -5.128 24.311 1.00 33.81 266 VAL A N 1
ATOM 1951 C CA . VAL A 1 266 ? -22.919 -6.542 24.148 1.00 33.81 266 VAL A CA 1
ATOM 1952 C C . VAL A 1 266 ? -24.217 -6.746 24.923 1.00 33.81 266 VAL A C 1
ATOM 1954 O O . VAL A 1 266 ? -24.204 -6.819 26.144 1.00 33.81 266 VAL A O 1
ATOM 1957 N N . HIS A 1 267 ? -25.354 -6.752 24.231 1.00 30.86 267 HIS A N 1
ATOM 1958 C CA . HIS A 1 267 ? -26.519 -7.433 24.778 1.00 30.86 267 HIS A CA 1
ATOM 1959 C C . HIS A 1 267 ? -26.303 -8.918 24.524 1.00 30.86 267 HIS A C 1
ATOM 1961 O O . HIS A 1 267 ? -26.516 -9.405 23.409 1.00 30.86 267 HIS A O 1
ATOM 1967 N N . ASP A 1 268 ? -25.820 -9.600 25.560 1.00 34.09 268 ASP A N 1
ATOM 1968 C CA . ASP A 1 268 ? -25.972 -11.038 25.672 1.00 34.09 268 ASP A CA 1
ATOM 1969 C C . ASP A 1 268 ? -27.457 -11.362 25.532 1.00 34.09 268 ASP A C 1
ATOM 1971 O O . ASP A 1 268 ? -28.329 -10.714 26.118 1.00 34.09 268 ASP A O 1
ATOM 1975 N N . GLY A 1 269 ? -27.746 -12.330 24.668 1.00 32.56 269 GLY A N 1
ATOM 1976 C CA . GLY A 1 269 ? -29.087 -12.846 24.489 1.00 32.56 269 GLY A CA 1
ATOM 1977 C C . GLY A 1 269 ? -29.523 -13.582 25.747 1.00 32.56 269 GLY A C 1
ATOM 1978 O O . GLY A 1 269 ? -29.368 -14.798 25.830 1.00 32.56 269 GLY A O 1
ATOM 1979 N N . GLU A 1 270 ? -30.119 -12.864 26.694 1.00 31.70 270 GLU A N 1
ATOM 1980 C CA . GLU A 1 270 ? -31.027 -13.465 27.659 1.00 31.70 270 GLU A CA 1
ATOM 1981 C C . GLU A 1 270 ? -32.235 -14.006 26.893 1.00 31.70 270 GLU A C 1
ATOM 1983 O O . GLU A 1 270 ? -33.139 -13.286 26.462 1.00 31.70 270 GLU A O 1
ATOM 1988 N N . ARG A 1 271 ? -32.238 -15.327 26.711 1.00 35.69 271 ARG A N 1
ATOM 1989 C CA . ARG A 1 271 ? -33.463 -16.086 26.490 1.00 35.69 271 ARG A CA 1
ATOM 1990 C C . ARG A 1 271 ? -34.328 -15.943 27.743 1.00 35.69 271 ARG A C 1
ATOM 1992 O O . ARG A 1 271 ? -34.245 -16.765 28.648 1.00 35.69 271 ARG A O 1
ATOM 1999 N N . SER A 1 272 ? -35.179 -14.923 27.777 1.00 34.81 272 SER A N 1
ATOM 2000 C CA . SER A 1 272 ? -36.366 -14.931 28.631 1.00 34.81 272 SER A CA 1
ATOM 2001 C C . SER A 1 272 ? -37.371 -15.915 28.030 1.00 34.81 272 SER A C 1
ATOM 2003 O O . SER A 1 272 ? -38.157 -15.584 27.143 1.00 34.81 272 SER A O 1
ATOM 2005 N N . GLY A 1 273 ? -37.269 -17.173 28.454 1.00 33.69 273 GLY A N 1
ATOM 2006 C CA . GLY A 1 273 ? -38.360 -18.132 28.370 1.00 33.69 273 GLY A CA 1
ATOM 2007 C C . GLY A 1 273 ? -39.289 -17.890 29.550 1.00 33.69 273 GLY A C 1
ATOM 2008 O O . GLY A 1 273 ? -39.105 -18.483 30.607 1.00 33.69 273 GLY A O 1
ATOM 2009 N N . ALA A 1 274 ? -40.263 -16.999 29.379 1.00 37.34 274 ALA A N 1
ATOM 2010 C CA . ALA A 1 274 ? -41.406 -16.914 30.274 1.00 37.34 274 ALA A CA 1
ATOM 2011 C C . ALA A 1 274 ? -42.280 -18.162 30.056 1.00 37.34 274 ALA A C 1
ATOM 2013 O O . ALA A 1 274 ? -43.003 -18.255 29.066 1.00 37.34 274 ALA A O 1
ATOM 2014 N N . GLY A 1 275 ? -42.146 -19.139 30.954 1.00 33.72 275 GLY A N 1
ATOM 2015 C CA . GLY A 1 275 ? -43.018 -20.303 31.093 1.00 33.72 275 GLY A CA 1
ATOM 2016 C C . GLY A 1 275 ? -43.664 -20.282 32.478 1.00 33.72 275 GLY A C 1
ATOM 2017 O O . GLY A 1 275 ? -42.969 -20.177 33.481 1.00 33.72 275 GLY A O 1
ATOM 2018 N N . GLU A 1 276 ? -44.991 -20.309 32.470 1.00 39.50 276 GLU A N 1
ATOM 2019 C CA . GLU A 1 276 ? -45.987 -20.177 33.542 1.00 39.50 276 GLU A CA 1
ATOM 2020 C C . GLU A 1 276 ? -45.684 -20.795 34.929 1.00 39.50 276 GLU A C 1
ATOM 2022 O O . GLU A 1 276 ? -45.049 -21.847 35.032 1.00 39.50 276 GLU A O 1
ATOM 2027 N N . PRO A 1 277 ? -46.251 -20.218 36.013 1.00 38.72 277 PRO A N 1
ATOM 2028 C CA . PRO A 1 277 ? -46.285 -20.848 37.326 1.00 38.72 277 PRO A CA 1
ATOM 2029 C C . PRO A 1 277 ? -47.376 -21.929 37.371 1.00 38.72 277 PRO A C 1
ATOM 2031 O O . PRO A 1 277 ? -48.563 -21.650 37.197 1.00 38.72 277 PRO A O 1
ATOM 2034 N N . LYS A 1 278 ? -46.982 -23.175 37.647 1.00 40.84 278 LYS A N 1
ATOM 2035 C CA . LYS A 1 278 ? -47.918 -24.257 37.966 1.00 40.84 278 LYS A CA 1
ATOM 2036 C C . LYS A 1 278 ? -48.302 -24.141 39.443 1.00 40.84 278 LYS A C 1
ATOM 2038 O O . LYS A 1 278 ? -47.442 -24.263 40.310 1.00 40.84 278 LYS A O 1
ATOM 2043 N N . GLY A 1 279 ? -49.572 -23.837 39.697 1.00 38.44 279 GLY A N 1
ATOM 2044 C CA . GLY A 1 279 ? -50.142 -23.718 41.036 1.00 38.44 279 GLY A CA 1
ATOM 2045 C C . GLY A 1 279 ? -50.288 -25.060 41.753 1.00 38.44 279 GLY A C 1
ATOM 2046 O O . GLY A 1 279 ? -50.484 -26.099 41.122 1.00 38.44 279 GLY A O 1
ATOM 2047 N N . ASP A 1 280 ? -50.212 -24.982 43.080 1.00 46.69 280 ASP A N 1
ATOM 2048 C CA . ASP A 1 280 ? -50.581 -26.027 44.030 1.00 46.69 280 ASP A CA 1
ATOM 2049 C C . ASP A 1 280 ? -52.051 -26.439 43.873 1.00 46.69 280 ASP A C 1
ATOM 2051 O O . ASP A 1 280 ? -52.945 -25.586 43.951 1.00 46.69 280 ASP A O 1
ATOM 2055 N N . ARG A 1 281 ? -52.281 -27.746 43.699 1.00 39.22 281 ARG A N 1
ATOM 2056 C CA . ARG A 1 281 ? -53.303 -28.593 44.349 1.00 39.22 281 ARG A CA 1
ATOM 2057 C C . ARG A 1 281 ? -53.250 -30.013 43.795 1.00 39.22 281 ARG A C 1
ATOM 2059 O O . ARG A 1 281 ? -53.167 -30.160 42.556 1.00 39.22 281 ARG A O 1
#

Secondary structure (DSSP, 8-state):
------------TTHHHHHHHHHHHHHHHHHHHHHHHHS-----HHHHHHHHHHHHHHHHHHHHHHHHS---TTTT---HHHHHHHHHHHHHHHHHHHHHHGGG-HHHHHHHHHHHHHHHHHHHHHHHHHHHTT---HHHHHHHHHHHHHHHHHHHHHHHHTTSS-GGGHHHHHHHHHHHHHHHHHHHTT---BPPP--HHHHHHHHHHHHHHHHHH-TTS-HHHHHHHHHHHHHHHHHHHHHHHHHHTTTT---PPB--TT-------------------

Organism: Halorubrum vacuolatum (NCBI:txid63740)

InterPro domains:
  IPR000462 CDP-alcohol phosphatidyltransferase [PF01066] (79-232)
  IPR043130 CDP-alcohol phosphatidyltransferase, transmembrane domain [G3DSA:1.20.120.1760] (65-246)
  IPR048254 CDP-alcohol phosphatidyltransferase, conserved site [PS00379] (126-148)